Protein AF-0000000077677814 (afdb_homodimer)

Foldseek 3Di:
DPPVVLVVLLVLLVCLVPDPDPVSVLVSLQVLLVLLQDPVCLVSCVVSVVLVVLLVQLPDPDVSSNLSSLSSLLNNCLDPVSLVVCVVVVSLVSLLLQCQDLDVSSNLSSLSSLVSSDDPVCLCVSLPLLNLLSLVVQLVDPPVSSNVSSVCCCVPRNDPVSNVVSVVVVVPDPDHRHHNDD/DPPVVLVVLLVLLVCLVPPPDPVSVLVSLQVLLVLLQDPVCLVSCVVSVVLVVLLVQLPDPDVSSNLSSLSSLLNNCLDPVSLVVCVVVVSLVSLLLQCAPLDVSSNLSSLSSLVSSDDPVCLCVSLPLLNLLSLVVQLVDPPVSSNVSSVCCCVPRNDPVSNVVSVVVVVPDPDHRHHNDD

Solvent-accessible surface area (backbone atoms only — not comparable to full-atom values): 19222 Å² total; per-residue (Å²): 132,60,66,66,55,48,52,51,53,50,50,45,55,49,46,49,72,67,53,87,47,67,67,57,36,41,53,40,40,43,50,52,24,56,47,33,61,43,68,88,38,48,65,53,38,55,76,67,43,42,64,59,50,30,59,58,32,51,73,49,84,51,63,68,41,26,36,29,18,42,45,20,49,40,45,37,31,52,35,64,71,46,29,52,49,41,58,72,66,58,42,58,59,60,42,57,58,35,53,41,39,67,47,62,70,36,25,46,32,29,53,52,32,52,61,60,58,47,38,90,84,43,34,63,69,66,53,26,64,53,47,46,38,37,32,56,54,36,44,68,41,88,52,52,70,51,11,25,52,23,45,49,46,51,69,66,71,38,54,70,66,59,51,52,52,32,56,60,44,57,76,73,44,98,80,53,57,54,66,44,72,133,131,61,66,66,54,49,53,50,53,50,50,44,54,50,46,49,71,68,53,86,47,68,67,56,37,40,53,42,42,44,50,52,24,58,46,33,62,42,66,90,38,49,66,53,39,54,76,68,44,42,63,57,50,30,60,58,31,50,74,49,86,52,64,68,43,26,38,28,18,41,44,20,47,40,46,37,32,52,35,64,70,48,30,53,49,40,59,72,66,59,43,58,58,60,42,56,57,35,53,39,40,66,48,60,68,36,27,48,33,27,54,53,31,52,60,60,57,48,39,89,84,41,34,63,70,67,53,27,64,52,47,46,38,37,31,56,54,35,43,69,41,88,52,53,70,50,12,25,52,23,46,49,46,53,68,68,69,38,53,70,68,59,53,52,51,34,56,60,44,56,77,72,43,97,82,54,57,54,65,42,74,133

Structure (mmCIF, N/CA/C/O backbone):
data_AF-0000000077677814-model_v1
#
loop_
_entity.id
_entity.type
_entity.pdbx_description
1 polymer 'Armadillo repeat containing 7'
#
loop_
_atom_site.group_PDB
_atom_site.id
_atom_site.type_symbol
_atom_site.label_atom_id
_atom_site.label_alt_id
_atom_site.label_comp_id
_atom_site.label_asym_id
_atom_site.label_entity_id
_atom_site.label_seq_id
_atom_site.pdbx_PDB_ins_code
_atom_site.Cartn_x
_atom_site.Cartn_y
_atom_site.Cartn_z
_atom_site.occupancy
_atom_site.B_iso_or_equiv
_atom_site.auth_seq_id
_atom_site.auth_comp_id
_atom_site.auth_asym_id
_atom_site.auth_atom_id
_atom_site.pdbx_PDB_model_num
ATOM 1 N N . MET A 1 1 ? 17.969 21.969 -2.697 1 51.03 1 MET A N 1
ATOM 2 C CA . MET A 1 1 ? 16.656 22.609 -2.664 1 51.03 1 MET A CA 1
ATOM 3 C C . MET A 1 1 ? 16.453 23.5 -3.889 1 51.03 1 MET A C 1
ATOM 5 O O . MET A 1 1 ? 17.297 24.328 -4.199 1 51.03 1 MET A O 1
ATOM 9 N N . ASP A 1 2 ? 15.703 22.984 -4.832 1 69.38 2 ASP A N 1
ATOM 10 C CA . ASP A 1 2 ? 15.469 23.781 -6.031 1 69.38 2 ASP A CA 1
ATOM 11 C C . ASP A 1 2 ? 14.547 24.953 -5.73 1 69.38 2 ASP A C 1
ATOM 13 O O . ASP A 1 2 ? 13.383 24.766 -5.375 1 69.38 2 ASP A O 1
ATOM 17 N N . LEU A 1 3 ? 15.141 26.156 -5.559 1 70.88 3 LEU A N 1
ATOM 18 C CA . LEU A 1 3 ? 14.461 27.406 -5.211 1 70.88 3 LEU A CA 1
ATOM 19 C C . LEU A 1 3 ? 13.195 27.578 -6.039 1 70.88 3 LEU A C 1
ATOM 21 O O . LEU A 1 3 ? 12.164 28.016 -5.52 1 70.88 3 LEU A O 1
ATOM 25 N N . GLY A 1 4 ? 13.203 27.062 -7.156 1 89.75 4 GLY A N 1
ATOM 26 C CA . GLY A 1 4 ? 12.055 27.172 -8.031 1 89.75 4 GLY A CA 1
ATOM 27 C C . GLY A 1 4 ? 10.891 26.297 -7.609 1 89.75 4 GLY A C 1
ATOM 28 O O . GLY A 1 4 ? 9.734 26.734 -7.621 1 89.75 4 GLY A O 1
ATOM 29 N N . ARG A 1 5 ? 11.312 25.234 -7.082 1 91.25 5 ARG A N 1
ATOM 30 C CA . ARG A 1 5 ? 10.266 24.312 -6.664 1 91.25 5 ARG A CA 1
ATOM 31 C C . ARG A 1 5 ? 9.57 24.797 -5.398 1 91.25 5 ARG A C 1
ATOM 33 O O . ARG A 1 5 ? 8.344 24.797 -5.316 1 91.25 5 ARG A O 1
ATOM 40 N N . LEU A 1 6 ? 10.328 25.281 -4.379 1 94.25 6 LEU A N 1
ATOM 41 C CA . LEU A 1 6 ? 9.773 25.797 -3.133 1 94.25 6 LEU A CA 1
ATOM 42 C C . LEU A 1 6 ? 8.867 27 -3.395 1 94.25 6 LEU A C 1
ATOM 44 O O . LEU A 1 6 ? 7.781 27.094 -2.822 1 94.25 6 LEU A O 1
ATOM 48 N N . GLU A 1 7 ? 9.383 27.828 -4.254 1 95.12 7 GLU A N 1
ATOM 49 C CA . GLU A 1 7 ? 8.602 29.016 -4.57 1 95.12 7 GLU A CA 1
ATOM 50 C C . GLU A 1 7 ? 7.273 28.656 -5.223 1 95.12 7 GLU A C 1
ATOM 52 O O . GLU A 1 7 ? 6.242 29.25 -4.918 1 95.12 7 GLU A O 1
ATOM 57 N N . TYR A 1 8 ? 7.355 27.75 -6.109 1 96.25 8 TYR A N 1
ATOM 58 C CA . TYR A 1 8 ? 6.145 27.312 -6.789 1 96.25 8 TYR A CA 1
ATOM 59 C C . TYR A 1 8 ? 5.148 26.719 -5.797 1 96.25 8 TYR A C 1
ATOM 61 O O . TYR A 1 8 ? 3.965 27.062 -5.816 1 96.25 8 TYR A O 1
ATOM 69 N N . LEU A 1 9 ? 5.543 25.797 -4.902 1 97.31 9 LEU A N 1
ATOM 70 C CA . LEU A 1 9 ? 4.688 25.156 -3.906 1 97.31 9 LEU A CA 1
ATOM 71 C C . LEU A 1 9 ? 4.125 26.188 -2.936 1 97.31 9 LEU A C 1
ATOM 73 O O . LEU A 1 9 ? 2.961 26.109 -2.539 1 97.31 9 LEU A O 1
ATOM 77 N N . GLN A 1 10 ? 4.977 27.141 -2.602 1 97.38 10 GLN A N 1
ATOM 78 C CA . GLN A 1 10 ? 4.512 28.234 -1.744 1 97.38 10 GLN A CA 1
ATOM 79 C C . GLN A 1 10 ? 3.363 28.984 -2.396 1 97.38 10 GLN A C 1
ATOM 81 O O . GLN A 1 10 ? 2.412 29.391 -1.721 1 97.38 10 GLN A O 1
ATOM 86 N N . ALA A 1 11 ? 3.545 29.203 -3.691 1 96.88 11 ALA A N 1
ATOM 87 C CA . ALA A 1 11 ? 2.488 29.891 -4.426 1 96.88 11 ALA A CA 1
ATOM 88 C C . ALA A 1 11 ? 1.185 29.094 -4.383 1 96.88 11 ALA A C 1
ATOM 90 O O . ALA A 1 11 ? 0.104 29.672 -4.242 1 96.88 11 ALA A O 1
ATOM 91 N N . LEU A 1 12 ? 1.211 27.781 -4.523 1 97.31 12 LEU A N 1
ATOM 92 C CA . LEU A 1 12 ? 0.032 26.938 -4.441 1 97.31 12 LEU A CA 1
ATOM 93 C C . LEU A 1 12 ? -0.617 27.031 -3.064 1 97.31 12 LEU A C 1
ATOM 95 O O . LEU A 1 12 ? -1.832 27.219 -2.959 1 97.31 12 LEU A O 1
ATOM 99 N N . VAL A 1 13 ? 0.195 26.984 -1.994 1 98.06 13 VAL A N 1
ATOM 100 C CA . VAL A 1 13 ? -0.319 27.047 -0.63 1 98.06 13 VAL A CA 1
ATOM 101 C C . VAL A 1 13 ? -0.992 28.406 -0.392 1 98.06 13 VAL A C 1
ATOM 103 O O . VAL A 1 13 ? -2.078 28.469 0.189 1 98.06 13 VAL A O 1
ATOM 106 N N . THR A 1 14 ? -0.35 29.422 -0.869 1 97.69 14 THR A N 1
ATOM 107 C CA . THR A 1 14 ? -0.91 30.766 -0.737 1 97.69 14 THR A CA 1
ATOM 108 C C . THR A 1 14 ? -2.25 30.859 -1.458 1 97.69 14 THR A C 1
ATOM 110 O O . THR A 1 14 ? -3.217 31.406 -0.914 1 97.69 14 THR A O 1
ATOM 113 N N . GLU A 1 15 ? -2.303 30.344 -2.67 1 97.19 15 GLU A N 1
ATOM 114 C CA . GLU A 1 15 ? -3.551 30.359 -3.426 1 97.19 15 GLU A CA 1
ATOM 115 C C . GLU A 1 15 ? -4.66 29.625 -2.672 1 97.19 15 GLU A C 1
ATOM 117 O O . GLU A 1 15 ? -5.801 30.094 -2.635 1 97.19 15 GLU A O 1
ATOM 122 N N . PHE A 1 16 ? -4.402 28.547 -2.086 1 97.62 16 PHE A N 1
ATOM 123 C CA . PHE A 1 16 ? -5.391 27.781 -1.334 1 97.62 16 PHE A CA 1
ATOM 124 C C . PHE A 1 16 ? -5.957 28.609 -0.188 1 97.62 16 PHE A C 1
ATOM 126 O O . PHE A 1 16 ? -7.156 28.547 0.097 1 97.62 16 PHE A O 1
ATOM 133 N N . GLN A 1 17 ? -5.055 29.359 0.413 1 95.31 17 GLN A N 1
ATOM 134 C CA . GLN A 1 17 ? -5.422 30.109 1.616 1 95.31 17 GLN A CA 1
ATOM 135 C C . GLN A 1 17 ? -6.234 31.344 1.27 1 95.31 17 GLN A C 1
ATOM 137 O O . GLN A 1 17 ? -7.117 31.75 2.031 1 95.31 17 GLN A O 1
ATOM 142 N N . VAL A 1 18 ? -6.008 31.844 0.119 1 96.06 18 VAL A N 1
ATOM 143 C CA . VAL A 1 18 ? -6.582 33.156 -0.135 1 96.06 18 VAL A CA 1
ATOM 144 C C . VAL A 1 18 ? -7.781 33.031 -1.071 1 96.06 18 VAL A C 1
ATOM 146 O O . VAL A 1 18 ? -8.664 33.906 -1.077 1 96.06 18 VAL A O 1
ATOM 149 N N . THR A 1 19 ? -7.836 31.969 -1.916 1 96.38 19 THR A N 1
ATOM 150 C CA . THR A 1 19 ? -8.891 31.875 -2.916 1 96.38 19 THR A CA 1
ATOM 151 C C . THR A 1 19 ? -10.242 31.641 -2.252 1 96.38 19 THR A C 1
ATOM 153 O O . THR A 1 19 ? -10.336 30.953 -1.229 1 96.38 19 THR A O 1
ATOM 156 N N . GLU A 1 20 ? -11.305 32.188 -2.824 1 93.5 20 GLU A N 1
ATOM 157 C CA . GLU A 1 20 ? -12.68 31.953 -2.385 1 93.5 20 GLU A CA 1
ATOM 158 C C . GLU A 1 20 ? -13.391 30.953 -3.287 1 93.5 20 GLU A C 1
ATOM 160 O O . GLU A 1 20 ? -14.523 30.547 -3.008 1 93.5 20 GLU A O 1
ATOM 165 N N . SER A 1 21 ? -12.742 30.547 -4.281 1 94.62 21 SER A N 1
ATOM 166 C CA . SER A 1 21 ? -13.289 29.594 -5.234 1 94.62 21 SER A CA 1
ATOM 167 C C . SER A 1 21 ? -13.07 28.156 -4.766 1 94.62 21 SER A C 1
ATOM 169 O O . SER A 1 21 ? -11.93 27.719 -4.574 1 94.62 21 SER A O 1
ATOM 171 N N . SER A 1 22 ? -14.195 27.406 -4.641 1 93.5 22 SER A N 1
ATOM 172 C CA . SER A 1 22 ? -14.109 26 -4.242 1 93.5 22 SER A CA 1
ATOM 173 C C . SER A 1 22 ? -13.375 25.172 -5.289 1 93.5 22 SER A C 1
ATOM 175 O O . SER A 1 22 ? -12.602 24.281 -4.949 1 93.5 22 SER A O 1
ATOM 177 N N . GLU A 1 23 ? -13.656 25.469 -6.461 1 94.75 23 GLU A N 1
ATOM 178 C CA . GLU A 1 23 ? -13 24.75 -7.559 1 94.75 23 GLU A CA 1
ATOM 179 C C . GLU A 1 23 ? -11.492 24.984 -7.539 1 94.75 23 GLU A C 1
ATOM 181 O O . GLU A 1 23 ? -10.719 24.047 -7.785 1 94.75 23 GLU A O 1
ATOM 186 N N . ALA A 1 24 ? -11.133 26.234 -7.293 1 95.81 24 ALA A N 1
ATOM 187 C CA . ALA A 1 24 ? -9.703 26.547 -7.207 1 95.81 24 ALA A CA 1
ATOM 188 C C . ALA A 1 24 ? -9.055 25.797 -6.047 1 95.81 24 ALA A C 1
ATOM 190 O O . ALA A 1 24 ? -7.953 25.266 -6.188 1 95.81 24 ALA A O 1
ATOM 191 N N . LYS A 1 25 ? -9.688 25.75 -4.941 1 96.94 25 LYS A N 1
ATOM 192 C CA . LYS A 1 25 ? -9.172 25.031 -3.785 1 96.94 25 LYS A CA 1
ATOM 193 C C . LYS A 1 25 ? -8.969 23.547 -4.113 1 96.94 25 LYS A C 1
ATOM 195 O O . LYS A 1 25 ? -7.949 22.953 -3.752 1 96.94 25 LYS A O 1
ATOM 200 N N . GLU A 1 26 ? -9.93 22.984 -4.844 1 97.56 26 GLU A N 1
ATOM 201 C CA . GLU A 1 26 ? -9.852 21.562 -5.219 1 97.56 26 GLU A CA 1
ATOM 202 C C . GLU A 1 26 ? -8.648 21.312 -6.121 1 97.56 26 GLU A C 1
ATOM 204 O O . GLU A 1 26 ? -7.926 20.328 -5.934 1 97.56 26 GLU A O 1
ATOM 209 N N . GLN A 1 27 ? -8.484 22.188 -7.051 1 96.62 27 GLN A N 1
ATOM 210 C CA . GLN A 1 27 ? -7.379 22.031 -7.992 1 96.62 27 GLN A CA 1
ATOM 211 C C . GLN A 1 27 ? -6.035 22.125 -7.277 1 96.62 27 GLN A C 1
ATOM 213 O O . GLN A 1 27 ? -5.117 21.359 -7.566 1 96.62 27 GLN A O 1
ATOM 218 N N . VAL A 1 28 ? -5.91 23.125 -6.426 1 97.69 28 VAL A N 1
ATOM 219 C CA . VAL A 1 28 ? -4.664 23.297 -5.691 1 97.69 28 VAL A CA 1
ATOM 220 C C . VAL A 1 28 ? -4.391 22.078 -4.82 1 97.69 28 VAL A C 1
ATOM 222 O O . VAL A 1 28 ? -3.275 21.547 -4.809 1 97.69 28 VAL A O 1
ATOM 225 N N . LEU A 1 29 ? -5.422 21.609 -4.121 1 98.19 29 LEU A N 1
ATOM 226 C CA . LEU A 1 29 ? -5.246 20.453 -3.229 1 98.19 29 LEU A CA 1
ATOM 227 C C . LEU A 1 29 ? -4.906 19.203 -4.02 1 98.19 29 LEU A C 1
ATOM 229 O O . LEU A 1 29 ? -4.086 18.391 -3.584 1 98.19 29 LEU A O 1
ATOM 233 N N . ALA A 1 30 ? -5.547 19.047 -5.184 1 97.56 30 ALA A N 1
ATOM 234 C CA . ALA A 1 30 ? -5.219 17.938 -6.062 1 97.56 30 ALA A CA 1
ATOM 235 C C . ALA A 1 30 ? -3.748 17.969 -6.469 1 97.56 30 ALA A C 1
ATOM 237 O O . ALA A 1 30 ? -3.072 16.938 -6.469 1 97.56 30 ALA A O 1
ATOM 238 N N . ASN A 1 31 ? -3.277 19.125 -6.797 1 96.88 31 ASN A N 1
ATOM 239 C CA . ASN A 1 31 ? -1.882 19.281 -7.188 1 96.88 31 ASN A CA 1
ATOM 240 C C . ASN A 1 31 ? -0.936 18.953 -6.035 1 96.88 31 ASN A C 1
ATOM 242 O O . ASN A 1 31 ? 0.05 18.25 -6.215 1 96.88 31 ASN A O 1
ATOM 246 N N . LEU A 1 32 ? -1.284 19.484 -4.867 1 98.12 32 LEU A N 1
ATOM 247 C CA . LEU A 1 32 ? -0.441 19.234 -3.701 1 98.12 32 LEU A CA 1
ATOM 248 C C . LEU A 1 32 ? -0.407 17.75 -3.357 1 98.12 32 LEU A C 1
ATOM 250 O O . LEU A 1 32 ? 0.646 17.219 -3.004 1 98.12 32 LEU A O 1
ATOM 254 N N . ALA A 1 33 ? -1.531 17.062 -3.514 1 97.94 33 ALA A N 1
ATOM 255 C CA . ALA A 1 33 ? -1.575 15.625 -3.27 1 97.94 33 ALA A CA 1
ATOM 256 C C . ALA A 1 33 ? -0.682 14.875 -4.254 1 97.94 33 ALA A C 1
ATOM 258 O O . ALA A 1 33 ? -0.016 13.906 -3.881 1 97.94 33 ALA A O 1
ATOM 259 N N . ASN A 1 34 ? -0.708 15.344 -5.473 1 94.25 34 ASN A N 1
ATOM 260 C CA . ASN A 1 34 ? 0.143 14.734 -6.492 1 94.25 34 ASN A CA 1
ATOM 261 C C . ASN A 1 34 ? 1.622 14.945 -6.184 1 94.25 34 ASN A C 1
ATOM 263 O O . ASN A 1 34 ? 2.436 14.039 -6.367 1 94.25 34 ASN A O 1
ATOM 267 N N . PHE A 1 35 ? 1.99 16.141 -5.688 1 95.62 35 PHE A N 1
ATOM 268 C CA . PHE A 1 35 ? 3.373 16.438 -5.34 1 95.62 35 PHE A CA 1
ATOM 269 C C . PHE A 1 35 ? 3.811 15.625 -4.121 1 95.62 35 PHE A C 1
ATOM 271 O O . PHE A 1 35 ? 4.988 15.297 -3.979 1 95.62 35 PHE A O 1
ATOM 278 N N . ALA A 1 36 ? 2.848 15.297 -3.373 1 97.12 36 ALA A N 1
ATOM 279 C CA . ALA A 1 36 ? 3.127 14.555 -2.148 1 97.12 36 ALA A CA 1
ATOM 280 C C . ALA A 1 36 ? 3.572 13.125 -2.461 1 97.12 36 ALA A C 1
ATOM 282 O O . ALA A 1 36 ? 4.125 12.438 -1.599 1 97.12 36 ALA A O 1
ATOM 283 N N . TYR A 1 37 ? 3.373 12.75 -3.691 1 91 37 TYR A N 1
ATOM 284 C CA . TYR A 1 37 ? 3.756 11.398 -4.086 1 91 37 TYR A CA 1
ATOM 285 C C . TYR A 1 37 ? 5.27 11.273 -4.211 1 91 37 TYR A C 1
ATOM 287 O O . TYR A 1 37 ? 5.836 10.211 -3.961 1 91 37 TYR A O 1
ATOM 295 N N . ASP A 1 38 ? 5.859 12.32 -4.613 1 92.25 38 ASP A N 1
ATOM 296 C CA . ASP A 1 38 ? 7.293 12.305 -4.898 1 92.25 38 ASP A CA 1
ATOM 297 C C . ASP A 1 38 ? 8.102 12.742 -3.682 1 92.25 38 ASP A C 1
ATOM 299 O O . ASP A 1 38 ? 8.008 13.891 -3.248 1 92.25 38 ASP A O 1
ATOM 303 N N . PRO A 1 39 ? 9.078 11.914 -3.205 1 92.62 39 PRO A N 1
ATOM 304 C CA . PRO A 1 39 ? 9.844 12.219 -1.996 1 92.62 39 PRO A CA 1
ATOM 305 C C . PRO A 1 39 ? 10.711 13.469 -2.148 1 92.62 39 PRO A C 1
ATOM 307 O O . PRO A 1 39 ? 11.086 14.086 -1.149 1 92.62 39 PRO A O 1
ATOM 310 N N . LYS A 1 40 ? 11.008 13.828 -3.309 1 92.62 40 LYS A N 1
ATOM 311 C CA . LYS A 1 40 ? 11.789 15.039 -3.531 1 92.62 40 LYS A CA 1
ATOM 312 C C . LYS A 1 40 ? 11.07 16.266 -2.998 1 92.62 40 LYS A C 1
ATOM 314 O O . LYS A 1 40 ? 11.695 17.297 -2.721 1 92.62 40 LYS A O 1
ATOM 319 N N . ASN A 1 41 ? 9.805 16.172 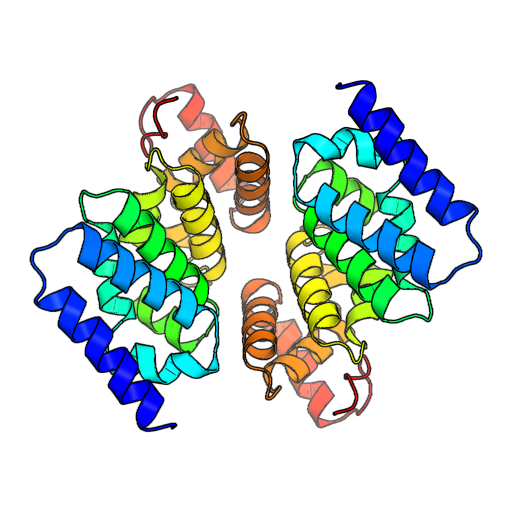-2.762 1 95.69 41 ASN A N 1
ATOM 320 C CA . ASN A 1 41 ? 9.008 17.312 -2.348 1 95.69 41 ASN A CA 1
ATOM 321 C C . ASN A 1 41 ? 8.75 17.312 -0.842 1 95.69 41 ASN A C 1
ATOM 323 O O . ASN A 1 41 ? 8.211 18.266 -0.294 1 95.69 41 ASN A O 1
ATOM 327 N N . TYR A 1 42 ? 9.141 16.297 -0.117 1 96.5 42 TYR A N 1
ATOM 328 C CA . TYR A 1 42 ? 8.734 16.109 1.271 1 96.5 42 TYR A CA 1
ATOM 329 C C . TYR A 1 42 ? 9.195 17.266 2.141 1 96.5 42 TYR A C 1
ATOM 331 O O . TYR A 1 42 ? 8.406 17.828 2.906 1 96.5 42 TYR A O 1
ATOM 339 N N . GLU A 1 43 ? 10.414 17.594 1.981 1 95.44 43 GLU A N 1
ATOM 340 C CA . GLU A 1 43 ? 10.969 18.656 2.811 1 95.44 43 GLU A CA 1
ATOM 341 C C . GLU A 1 43 ? 10.258 19.984 2.557 1 95.44 43 GLU A C 1
ATOM 343 O O . GLU A 1 43 ? 9.945 20.719 3.498 1 95.44 43 GLU A O 1
ATOM 348 N N . TYR A 1 44 ? 10.023 20.281 1.262 1 97.19 44 TYR A N 1
ATOM 349 C CA . TYR A 1 44 ? 9.328 21.5 0.908 1 97.19 44 TYR A CA 1
ATOM 350 C C . TYR A 1 44 ? 7.91 21.516 1.477 1 97.19 44 TYR A C 1
ATOM 352 O O . TYR A 1 44 ? 7.461 22.531 2.027 1 97.19 44 TYR A O 1
ATOM 360 N N . LEU A 1 45 ? 7.234 20.422 1.383 1 98.19 45 LEU A N 1
ATOM 361 C CA . LEU A 1 45 ? 5.855 20.312 1.851 1 98.19 45 LEU A CA 1
ATOM 362 C C . LEU A 1 45 ? 5.785 20.484 3.365 1 98.19 45 LEU A C 1
ATOM 364 O O . LEU A 1 45 ? 4.867 21.125 3.883 1 98.19 45 LEU A O 1
ATOM 368 N N . ARG A 1 46 ? 6.785 19.938 4.09 1 97.69 46 ARG A N 1
ATOM 369 C CA . ARG A 1 46 ? 6.852 20.125 5.535 1 97.69 46 ARG A CA 1
ATOM 370 C C . ARG A 1 46 ? 7.086 21.594 5.891 1 97.69 46 ARG A C 1
ATOM 372 O O . ARG A 1 46 ? 6.41 22.141 6.766 1 97.69 46 ARG A O 1
ATOM 379 N N . GLN A 1 47 ? 8.055 22.141 5.203 1 97.31 47 GLN A N 1
ATOM 380 C CA . GLN A 1 47 ? 8.391 23.531 5.453 1 97.31 47 GLN A CA 1
ATOM 381 C C . GLN A 1 47 ? 7.18 24.438 5.254 1 97.31 47 GLN A C 1
ATOM 383 O O . GLN A 1 47 ? 7.004 25.422 5.984 1 97.31 47 GLN A O 1
ATOM 388 N N . LEU A 1 48 ? 6.348 24.109 4.32 1 98.12 48 LEU A N 1
ATOM 389 C CA . LEU A 1 48 ? 5.195 24.922 3.969 1 98.12 48 LEU A CA 1
ATOM 390 C C . LEU A 1 48 ? 3.961 24.5 4.758 1 98.12 48 LEU A C 1
ATOM 392 O O . LEU A 1 48 ? 2.857 24.984 4.5 1 98.12 48 LEU A O 1
ATOM 396 N N . GLN A 1 49 ? 4.051 23.547 5.695 1 98.12 49 GLN A N 1
ATOM 397 C CA . GLN A 1 49 ? 3.006 23.062 6.594 1 98.12 49 GLN A CA 1
ATOM 398 C C . GLN A 1 49 ? 1.829 22.484 5.812 1 98.12 49 GLN A C 1
ATOM 400 O O . GLN A 1 49 ? 0.671 22.719 6.164 1 98.12 49 GLN A O 1
ATOM 405 N N . VAL A 1 50 ? 2.207 21.797 4.766 1 98.56 50 VAL A N 1
ATOM 406 C CA . VAL A 1 50 ? 1.174 21.219 3.922 1 98.56 50 VAL A CA 1
ATOM 407 C C . VAL A 1 50 ? 0.511 20.047 4.652 1 98.56 50 VAL A C 1
ATOM 409 O O . VAL A 1 50 ? -0.672 19.766 4.441 1 98.56 50 VAL A O 1
ATOM 412 N N . LEU A 1 51 ? 1.208 19.359 5.543 1 98.69 51 LEU A N 1
ATOM 413 C CA . LEU A 1 51 ? 0.583 18.312 6.352 1 98.69 51 LEU A CA 1
ATOM 414 C C . LEU A 1 51 ? -0.584 18.875 7.152 1 98.69 51 LEU A C 1
ATOM 416 O O . LEU A 1 51 ? -1.66 18.281 7.199 1 98.69 51 LEU A O 1
ATOM 420 N N . ASP A 1 52 ? -0.338 20.062 7.758 1 98.44 52 ASP A N 1
ATOM 421 C CA . ASP A 1 52 ? -1.412 20.719 8.5 1 98.44 52 ASP A CA 1
ATOM 422 C C . ASP A 1 52 ? -2.576 21.078 7.582 1 98.44 52 ASP A C 1
ATOM 424 O O . ASP A 1 52 ? -3.74 20.938 7.965 1 98.44 52 ASP A O 1
ATOM 428 N N . LEU A 1 53 ? -2.188 21.531 6.43 1 98.38 53 LEU A N 1
ATOM 429 C CA . LEU A 1 53 ? -3.205 21.906 5.453 1 98.38 53 LEU A CA 1
ATOM 430 C C . LEU A 1 53 ? -4.086 20.719 5.102 1 98.38 53 LEU A C 1
ATOM 432 O O . LEU A 1 53 ? -5.316 20.844 5.07 1 98.38 53 LEU A O 1
ATOM 436 N N . PHE A 1 54 ? -3.518 19.562 4.781 1 98.75 54 PHE A N 1
ATOM 437 C CA . PHE A 1 54 ? -4.27 18.359 4.477 1 98.75 54 PHE A CA 1
ATOM 438 C C . PHE A 1 54 ? -5.129 17.938 5.668 1 98.75 54 PHE A C 1
ATOM 440 O O . PHE A 1 54 ? -6.301 17.594 5.504 1 98.75 54 PHE A O 1
ATOM 447 N N . LEU A 1 55 ? -4.57 17.953 6.902 1 98.69 55 LEU A N 1
ATOM 448 C CA . LEU A 1 55 ? -5.312 17.547 8.094 1 98.69 55 LEU A CA 1
ATOM 449 C C . LEU A 1 55 ? -6.531 18.438 8.297 1 98.69 55 LEU A C 1
ATOM 451 O O . LEU A 1 55 ? -7.625 17.953 8.586 1 98.69 55 LEU A O 1
ATOM 455 N N . ASP A 1 56 ? -6.355 19.703 8.086 1 97.75 56 ASP A N 1
ATOM 456 C CA . ASP A 1 56 ? -7.465 20.641 8.227 1 97.75 56 ASP A CA 1
ATOM 457 C C . ASP A 1 56 ? -8.539 20.391 7.172 1 97.75 56 ASP A C 1
ATOM 459 O O . ASP A 1 56 ? -9.734 20.516 7.453 1 97.75 56 ASP A O 1
ATOM 463 N N . ALA A 1 57 ? -8.117 20.047 5.984 1 97.94 57 ALA A N 1
ATOM 464 C CA . ALA A 1 57 ? -9.039 19.844 4.871 1 97.94 57 ALA A CA 1
ATOM 465 C C . ALA A 1 57 ? -9.898 18.609 5.086 1 97.94 57 ALA A C 1
ATOM 467 O O . 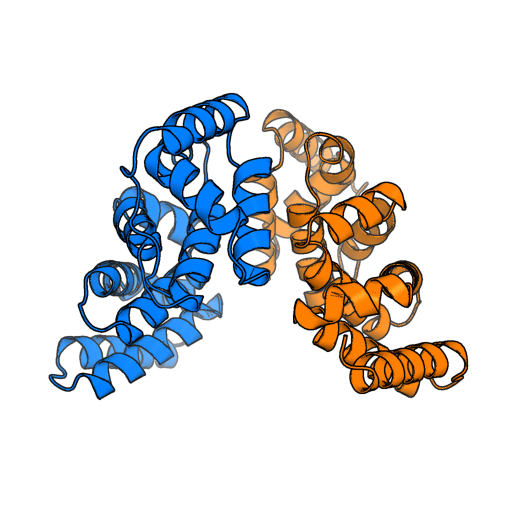ALA A 1 57 ? -10.938 18.438 4.438 1 97.94 57 ALA A O 1
ATOM 468 N N . LEU A 1 58 ? -9.547 17.688 6.012 1 98.38 58 LEU A N 1
ATOM 469 C CA . LEU A 1 58 ? -10.336 16.484 6.285 1 98.38 58 LEU A CA 1
ATOM 470 C C . LEU A 1 58 ? -11.656 16.844 6.957 1 98.38 58 LEU A C 1
ATOM 472 O O . LEU A 1 58 ? -12.578 16.031 6.996 1 98.38 58 LEU A O 1
ATOM 476 N N . THR A 1 59 ? -11.758 18.031 7.496 1 95.88 59 THR A N 1
ATOM 477 C CA . THR A 1 59 ? -12.969 18.438 8.203 1 95.88 59 THR A CA 1
ATOM 478 C C . THR A 1 59 ? -13.844 19.312 7.309 1 95.88 59 THR A C 1
ATOM 480 O O . THR A 1 59 ? -14.867 19.844 7.754 1 95.88 59 THR A O 1
ATOM 483 N N . GLU A 1 60 ? -13.43 19.516 6.109 1 94.19 60 GLU A N 1
ATOM 484 C CA . GLU A 1 60 ? -14.219 20.297 5.172 1 94.19 60 GLU A CA 1
ATOM 485 C C . GLU A 1 60 ? -15.492 19.562 4.77 1 94.19 60 GLU A C 1
ATOM 487 O O . GLU A 1 60 ? -15.57 18.328 4.895 1 94.19 60 GLU A O 1
ATOM 492 N N . ASP A 1 61 ? -16.422 20.281 4.242 1 93.56 61 ASP A N 1
ATOM 493 C CA . ASP A 1 61 ? -17.688 19.703 3.826 1 93.56 61 ASP A CA 1
ATOM 494 C C . ASP A 1 61 ? -17.594 19.125 2.418 1 93.56 61 ASP A C 1
ATOM 496 O O . ASP A 1 61 ? -18.328 18.188 2.076 1 93.56 61 ASP A O 1
ATOM 500 N N . LYS A 1 62 ? -16.781 19.734 1.654 1 95.25 62 LYS A N 1
ATOM 501 C CA . LYS A 1 62 ? -16.656 19.297 0.266 1 95.25 62 LYS A CA 1
ATOM 502 C C . LYS A 1 62 ? -15.906 17.969 0.168 1 95.25 62 LYS A C 1
ATOM 504 O O . LYS A 1 62 ? -14.719 17.906 0.476 1 95.25 62 LYS A O 1
ATOM 509 N N . GLU A 1 63 ? -16.562 16.922 -0.443 1 96.12 63 GLU A N 1
ATOM 510 C CA . GLU A 1 63 ? -16.031 15.562 -0.487 1 96.12 63 GLU A CA 1
ATOM 511 C C . GLU A 1 63 ? -14.742 15.5 -1.302 1 96.12 63 GLU A C 1
ATOM 513 O O . GLU A 1 63 ? -13.828 14.742 -0.969 1 96.12 63 GLU A O 1
ATOM 518 N N . THR A 1 64 ? -14.75 16.281 -2.322 1 96.94 64 THR A N 1
ATOM 519 C CA . THR A 1 64 ? -13.578 16.25 -3.193 1 96.94 64 THR A CA 1
ATOM 520 C C . THR A 1 64 ? -12.344 16.766 -2.455 1 96.94 64 THR A C 1
ATOM 522 O O . THR A 1 64 ? -11.234 16.266 -2.656 1 96.94 64 THR A O 1
ATOM 525 N N . LEU A 1 65 ? -12.492 17.781 -1.602 1 97.81 65 LEU A N 1
ATOM 526 C CA . LEU A 1 65 ? -11.383 18.281 -0.806 1 97.81 65 LEU A CA 1
ATOM 527 C C . LEU A 1 65 ? -10.875 17.234 0.169 1 97.81 65 LEU A C 1
ATOM 529 O O . LEU A 1 65 ? -9.664 17.031 0.31 1 97.81 65 LEU A O 1
ATOM 533 N N . VAL A 1 66 ? -11.805 16.516 0.722 1 98.5 66 VAL A N 1
ATOM 534 C CA . VAL A 1 66 ? -11.461 15.469 1.676 1 98.5 66 VAL A CA 1
ATOM 535 C C . VAL A 1 66 ? -10.711 14.344 0.963 1 98.5 66 VAL A C 1
ATOM 537 O O . VAL A 1 66 ? -9.695 13.859 1.461 1 98.5 66 VAL A O 1
ATOM 540 N N . GLU A 1 67 ? -11.195 14.016 -0.204 1 98.44 67 GLU A N 1
ATOM 541 C CA . GLU A 1 67 ? -10.57 12.953 -0.979 1 98.44 67 GLU A CA 1
ATOM 542 C C . GLU A 1 67 ? -9.117 13.281 -1.299 1 98.44 67 GLU A C 1
ATOM 544 O O . GLU A 1 67 ? -8.234 12.445 -1.109 1 98.44 67 GLU A O 1
ATOM 549 N N . PHE A 1 68 ? -8.812 14.484 -1.725 1 98.38 68 PHE A N 1
ATOM 550 C CA . PHE A 1 68 ? -7.457 14.875 -2.084 1 98.38 68 PHE A CA 1
ATOM 551 C C . PHE A 1 68 ? -6.582 15 -0.841 1 98.38 68 PHE A C 1
ATOM 553 O O . PHE A 1 68 ? -5.406 14.625 -0.865 1 98.38 68 PHE A O 1
ATOM 560 N N . ALA A 1 69 ? -7.172 15.484 0.199 1 98.75 69 ALA A N 1
ATOM 561 C CA . ALA A 1 69 ? -6.41 15.664 1.431 1 98.75 69 ALA A CA 1
ATOM 562 C C . ALA A 1 69 ? -5.953 14.328 1.996 1 98.75 69 ALA A C 1
ATOM 564 O O . ALA A 1 69 ? -4.777 14.148 2.326 1 98.75 69 ALA A O 1
ATOM 565 N N . ILE A 1 70 ? -6.863 13.344 2.062 1 98.88 70 ILE A N 1
ATOM 566 C CA . ILE A 1 70 ? -6.512 12.039 2.613 1 98.88 70 ILE A CA 1
ATOM 567 C C . ILE A 1 70 ? -5.531 11.336 1.682 1 98.88 70 ILE A C 1
ATOM 569 O O . ILE A 1 70 ? -4.625 10.641 2.141 1 98.88 70 ILE A O 1
ATOM 573 N N . GLY A 1 71 ? -5.758 11.523 0.4 1 98.31 71 GLY A N 1
ATOM 574 C CA . GLY A 1 71 ? -4.777 11.008 -0.542 1 98.31 71 GLY A CA 1
ATOM 575 C C . GLY A 1 71 ? -3.389 11.578 -0.333 1 98.31 71 GLY A C 1
ATOM 576 O O . GLY A 1 71 ? -2.398 10.844 -0.377 1 98.31 71 GLY A O 1
ATOM 577 N N . GLY A 1 72 ? -3.289 12.883 -0.119 1 98.44 72 GLY A N 1
ATOM 578 C CA . GLY A 1 72 ? -2.018 13.523 0.183 1 98.44 72 GLY A CA 1
ATOM 579 C C . GLY A 1 72 ? -1.37 12.992 1.447 1 98.44 72 GLY A C 1
ATOM 580 O O . GLY A 1 72 ? -0.173 12.695 1.46 1 98.44 72 GLY A O 1
ATOM 581 N N . LEU A 1 73 ? -2.182 12.836 2.469 1 98.75 73 LEU A N 1
ATOM 582 C CA . LEU A 1 73 ? -1.677 12.312 3.732 1 98.75 73 LEU A CA 1
ATOM 583 C C . LEU A 1 73 ? -1.182 10.875 3.566 1 98.75 73 LEU A C 1
ATOM 585 O O . LEU A 1 73 ? -0.142 10.508 4.117 1 98.75 73 LEU A O 1
ATOM 589 N N . CYS A 1 74 ? -1.925 10.102 2.791 1 97.25 74 CYS A N 1
ATOM 590 C CA . CYS A 1 74 ? -1.534 8.719 2.533 1 97.25 74 CYS A CA 1
ATOM 591 C C . CYS A 1 74 ? -0.175 8.656 1.849 1 97.25 74 CYS A C 1
ATOM 593 O O . CYS A 1 74 ? 0.667 7.828 2.205 1 97.25 74 CYS A O 1
ATOM 595 N N . ASN A 1 75 ? 0.007 9.562 0.981 1 93.94 75 ASN A N 1
ATOM 596 C CA . ASN A 1 75 ? 1.271 9.602 0.252 1 93.94 75 ASN A CA 1
ATOM 597 C C . ASN A 1 75 ? 2.42 10.055 1.149 1 93.94 75 ASN A C 1
ATOM 599 O O . ASN A 1 75 ? 3.545 9.57 1.017 1 93.94 75 ASN A O 1
ATOM 603 N N . LEU A 1 76 ? 2.191 10.914 2.068 1 97.69 76 LEU A N 1
ATOM 604 C CA . LEU A 1 76 ? 3.238 11.539 2.867 1 97.69 76 LEU A CA 1
ATOM 605 C C . LEU A 1 76 ? 3.594 10.68 4.074 1 97.69 76 LEU A C 1
ATOM 607 O O . LEU A 1 76 ? 4.727 10.719 4.555 1 97.69 76 LEU A O 1
ATOM 611 N N . CYS A 1 77 ? 2.695 9.867 4.527 1 97.19 77 CYS A N 1
ATOM 612 C CA . CYS A 1 77 ? 2.84 9.25 5.84 1 97.19 77 CYS A CA 1
ATOM 613 C C . CYS A 1 77 ? 3.828 8.094 5.789 1 97.19 77 CYS A C 1
ATOM 615 O O . CYS A 1 77 ? 4.266 7.598 6.828 1 97.19 77 CYS A O 1
ATOM 617 N N . LEU A 1 78 ? 4.27 7.695 4.645 1 92.62 78 LEU A N 1
ATOM 618 C CA . LEU A 1 78 ? 5.262 6.633 4.523 1 92.62 78 LEU A CA 1
ATOM 619 C C . LEU A 1 78 ? 6.629 7.109 5.012 1 92.62 78 LEU A C 1
ATOM 621 O O . LEU A 1 78 ? 7.465 6.297 5.414 1 92.62 78 LEU A O 1
ATOM 625 N N . ASP A 1 79 ? 6.836 8.406 4.898 1 94.62 79 ASP A N 1
ATOM 626 C CA . ASP A 1 79 ? 8.062 9 5.422 1 94.62 79 ASP A CA 1
ATOM 627 C C . ASP A 1 79 ? 8.016 9.094 6.945 1 94.62 79 ASP A C 1
ATOM 629 O O . ASP A 1 79 ? 7.07 9.648 7.512 1 94.62 79 ASP A O 1
ATOM 633 N N . LYS A 1 80 ? 9.055 8.648 7.523 1 91.81 80 LYS A N 1
ATOM 634 C CA . LYS A 1 80 ? 9.062 8.555 8.984 1 91.81 80 LYS A CA 1
ATOM 635 C C . LYS A 1 80 ? 8.844 9.93 9.617 1 91.81 80 LYS A C 1
ATOM 637 O O . LYS A 1 80 ? 8.094 10.055 10.586 1 91.81 80 LYS A O 1
ATOM 642 N N . THR A 1 81 ? 9.508 10.898 9.109 1 95.19 81 THR A N 1
ATOM 643 C CA . THR A 1 81 ? 9.367 12.242 9.664 1 95.19 81 THR A CA 1
ATOM 644 C C . THR A 1 81 ? 7.93 12.734 9.539 1 95.19 81 THR A C 1
ATOM 646 O O . THR A 1 81 ? 7.383 13.297 10.492 1 95.19 81 THR A O 1
ATOM 649 N N . ASN A 1 82 ? 7.402 12.516 8.391 1 97.75 82 ASN A N 1
ATOM 650 C CA . ASN A 1 82 ? 6.008 12.883 8.18 1 97.75 82 ASN A CA 1
ATOM 651 C C . ASN A 1 82 ? 5.07 12.086 9.078 1 97.75 82 ASN A C 1
ATOM 653 O O . ASN A 1 82 ? 4.125 12.641 9.641 1 97.75 82 ASN A O 1
ATOM 657 N N . LYS A 1 83 ? 5.305 10.797 9.156 1 97.06 83 LYS A N 1
ATOM 658 C CA . LYS A 1 83 ? 4.512 9.914 10.008 1 97.06 83 LYS A CA 1
ATOM 659 C C . LYS A 1 83 ? 4.508 10.406 11.453 1 97.06 83 LYS A C 1
ATOM 661 O O . LYS A 1 83 ? 3.447 10.555 12.062 1 97.06 83 LYS A O 1
ATOM 666 N N . ASP A 1 84 ? 5.66 10.695 11.984 1 96.5 84 ASP A N 1
ATOM 667 C CA . ASP A 1 84 ? 5.793 11.188 13.352 1 96.5 84 ASP A CA 1
ATOM 668 C C . ASP A 1 84 ? 5.031 12.492 13.547 1 96.5 84 ASP A C 1
ATOM 670 O O . ASP A 1 84 ? 4.375 12.695 14.57 1 96.5 84 ASP A O 1
ATOM 674 N N . TYR A 1 85 ? 5.137 13.328 12.57 1 98.12 85 TYR A N 1
ATOM 675 C CA . TYR A 1 85 ? 4.449 14.609 12.656 1 98.12 85 TYR A CA 1
ATOM 676 C C . TYR A 1 85 ? 2.941 14.422 12.734 1 98.12 85 TYR A C 1
ATOM 678 O O . TYR A 1 85 ? 2.275 15.016 13.586 1 98.12 85 TYR A O 1
ATOM 686 N N . ILE A 1 86 ? 2.375 13.594 11.852 1 98.5 86 ILE A N 1
ATOM 687 C CA . ILE A 1 86 ? 0.938 13.359 11.805 1 98.5 86 ILE A CA 1
ATOM 688 C C . ILE A 1 86 ? 0.463 12.781 13.133 1 98.5 86 ILE A C 1
ATOM 690 O O . ILE A 1 86 ? -0.566 13.195 13.672 1 98.5 86 ILE A O 1
ATOM 694 N N . LEU A 1 87 ? 1.232 11.844 13.68 1 98.06 87 LEU A N 1
ATOM 695 C CA . LEU A 1 87 ? 0.875 11.203 14.938 1 98.06 87 LEU A CA 1
ATOM 696 C C . LEU A 1 87 ? 0.928 12.203 16.094 1 98.06 87 LEU A C 1
ATOM 698 O O . LEU A 1 87 ? 0.016 12.258 16.922 1 98.06 87 LEU A O 1
ATOM 702 N N . GLU A 1 88 ? 1.909 13.047 16.078 1 97.5 88 GLU A N 1
ATOM 703 C CA . GLU A 1 88 ? 2.084 14.031 17.141 1 97.5 88 GLU A CA 1
ATOM 704 C C . GLU A 1 88 ? 1.022 15.125 17.062 1 97.5 88 GLU A C 1
ATOM 706 O O . GLU A 1 88 ? 0.629 15.695 18.078 1 97.5 88 GLU A O 1
ATOM 711 N N . ALA A 1 89 ? 0.566 15.375 15.891 1 96.75 89 ALA A N 1
ATOM 712 C CA . ALA A 1 89 ? -0.441 16.406 15.672 1 96.75 89 ALA A CA 1
ATOM 713 C C . ALA A 1 89 ? -1.848 15.859 15.898 1 96.75 89 ALA A C 1
ATOM 715 O O . ALA A 1 89 ? -2.836 16.5 15.523 1 96.75 89 ALA A O 1
ATOM 716 N N . ASN A 1 90 ? -1.965 14.68 16.438 1 96.75 90 ASN A N 1
ATOM 717 C CA . ASN A 1 90 ? -3.248 14.023 16.656 1 96.75 90 ASN A CA 1
ATOM 718 C C . ASN A 1 90 ? -4.031 13.859 15.359 1 96.75 90 ASN A C 1
ATOM 720 O O . ASN A 1 90 ? -5.238 14.102 15.32 1 96.75 90 ASN A O 1
ATOM 724 N N . GLY A 1 91 ? -3.318 13.508 14.359 1 98.38 91 GLY A N 1
ATOM 725 C CA . GLY A 1 91 ? -3.893 13.391 13.031 1 98.38 91 GLY A CA 1
ATOM 726 C C . GLY A 1 91 ? -4.668 12.102 12.828 1 98.38 91 GLY A C 1
ATOM 727 O O . GLY A 1 91 ? -5.375 11.945 11.828 1 98.38 91 GLY A O 1
ATOM 728 N N . VAL A 1 92 ? -4.695 11.18 13.773 1 98.44 92 VAL A N 1
ATOM 729 C CA . VAL A 1 92 ? -5.32 9.875 13.617 1 98.44 92 VAL A CA 1
ATOM 730 C C . VAL A 1 92 ? -6.84 10.023 13.625 1 98.44 92 VAL A C 1
ATOM 732 O O . VAL A 1 92 ? -7.531 9.438 12.789 1 98.44 92 VAL A O 1
ATOM 735 N N . GLN A 1 93 ? -7.316 10.852 14.508 1 97.75 93 GLN A N 1
ATOM 736 C CA . GLN A 1 93 ? -8.766 10.945 14.68 1 97.75 93 GLN A CA 1
ATOM 737 C C . GLN A 1 93 ? -9.43 11.508 13.43 1 97.75 93 GLN A C 1
ATOM 739 O O . GLN A 1 93 ? -10.398 10.93 12.922 1 97.75 93 GLN A O 1
ATOM 744 N N . PRO A 1 94 ? -8.914 12.648 12.891 1 98.38 94 PRO A N 1
ATOM 745 C CA . PRO A 1 94 ? -9.531 13.125 11.648 1 98.38 94 PRO A CA 1
ATOM 746 C C . PRO A 1 94 ? -9.477 12.086 10.531 1 98.38 94 PRO A C 1
ATOM 748 O O . PRO A 1 94 ? -10.375 12.023 9.695 1 98.38 94 PRO A O 1
ATOM 751 N N . ILE A 1 95 ? -8.492 11.297 10.484 1 98.62 95 ILE A N 1
ATOM 752 C CA . ILE A 1 95 ? -8.359 10.258 9.461 1 98.62 95 ILE A CA 1
ATOM 753 C C . ILE A 1 95 ? -9.383 9.148 9.719 1 98.62 95 ILE A C 1
ATOM 755 O O . ILE A 1 95 ? -10.023 8.664 8.789 1 98.62 95 ILE A O 1
ATOM 759 N N . ILE A 1 96 ? -9.539 8.766 10.945 1 98.38 96 ILE A N 1
ATOM 760 C CA . ILE A 1 96 ? -10.562 7.793 11.312 1 98.38 96 ILE A CA 1
ATOM 761 C C . ILE A 1 96 ? -11.938 8.297 10.883 1 98.38 96 ILE A C 1
ATOM 763 O O . ILE A 1 96 ? -12.758 7.523 10.375 1 98.38 96 ILE A O 1
ATOM 767 N N . ASN A 1 97 ? -12.148 9.57 11.008 1 97.62 97 ASN A N 1
ATOM 768 C CA . ASN A 1 97 ? -13.438 10.133 10.641 1 97.62 97 ASN A CA 1
ATOM 769 C C . ASN A 1 97 ? -13.727 9.969 9.148 1 97.62 97 ASN A C 1
ATOM 771 O O . ASN A 1 97 ? -14.883 9.93 8.734 1 97.62 97 ASN A O 1
ATOM 775 N N . CYS A 1 98 ? -12.734 9.883 8.359 1 97.75 98 CYS A N 1
ATOM 776 C CA . CYS A 1 98 ? -12.891 9.703 6.918 1 97.75 98 CYS A CA 1
ATOM 777 C C . CYS A 1 98 ? -13.477 8.336 6.598 1 97.75 98 CYS A C 1
ATOM 779 O O . CYS A 1 98 ? -13.93 8.094 5.48 1 97.75 98 CYS A O 1
ATOM 781 N N . LEU A 1 99 ? -13.547 7.375 7.547 1 97.56 99 LEU A N 1
ATOM 782 C CA . LEU A 1 99 ? -14.086 6.035 7.332 1 97.56 99 LEU A CA 1
ATOM 783 C C . LEU A 1 99 ? -15.594 6.086 7.137 1 97.56 99 LEU A C 1
ATOM 785 O O . LEU A 1 99 ? -16.188 5.129 6.637 1 97.56 99 LEU A O 1
ATOM 789 N N . SER A 1 100 ? -16.172 7.191 7.496 1 95.5 100 SER A N 1
ATOM 790 C CA . SER A 1 100 ? -17.625 7.328 7.359 1 95.5 100 SER A CA 1
ATOM 791 C C . SER A 1 100 ? -17.984 7.996 6.035 1 95.5 100 SER A C 1
ATOM 793 O O . SER A 1 100 ? -19.172 8.258 5.773 1 95.5 100 SER A O 1
ATOM 795 N N . SER A 1 101 ? -17.031 8.305 5.219 1 95.5 101 SER A N 1
ATOM 796 C CA . SER A 1 101 ? -17.281 8.984 3.951 1 95.5 101 SER A CA 1
ATOM 797 C C . SER A 1 101 ? -18.094 8.109 3.006 1 95.5 101 SER A C 1
ATOM 799 O O . SER A 1 101 ? -17.953 6.883 3.004 1 95.5 101 SER A O 1
ATOM 801 N N . SER A 1 102 ? -18.891 8.734 2.168 1 93.56 102 SER A N 1
ATOM 802 C CA . SER A 1 102 ? -19.625 8.008 1.138 1 93.56 102 SER A CA 1
ATOM 803 C C . SER A 1 102 ? -18.75 7.715 -0.072 1 93.56 102 SER A C 1
ATOM 805 O O . SER A 1 102 ? -19.109 6.914 -0.933 1 93.56 102 SER A O 1
ATOM 807 N N . ASN A 1 103 ? -17.656 8.453 -0.155 1 94.88 103 ASN A N 1
ATOM 808 C CA . ASN A 1 103 ? -16.703 8.25 -1.241 1 94.88 103 ASN A CA 1
ATOM 809 C C . ASN A 1 103 ? -15.773 7.074 -0.962 1 94.88 103 ASN A C 1
ATOM 811 O O . ASN A 1 103 ? -14.953 7.133 -0.044 1 94.88 103 ASN A O 1
ATOM 815 N N . GLU A 1 104 ? -15.828 6.066 -1.754 1 92.31 104 GLU A N 1
ATOM 816 C CA . GLU A 1 104 ? -15.086 4.832 -1.529 1 92.31 104 GLU A CA 1
ATOM 817 C C . GLU A 1 104 ? -13.578 5.082 -1.568 1 92.31 104 GLU A C 1
ATOM 819 O O . GLU A 1 104 ? -12.828 4.492 -0.79 1 92.31 104 GLU A O 1
ATOM 824 N N . GLU A 1 105 ? -13.18 5.871 -2.545 1 93.88 105 GLU A N 1
ATOM 825 C CA . GLU A 1 105 ? -11.758 6.176 -2.656 1 93.88 105 GLU A CA 1
ATOM 826 C C . GLU A 1 105 ? -11.227 6.816 -1.376 1 93.88 105 GLU A C 1
ATOM 828 O O . GLU A 1 105 ? -10.117 6.516 -0.938 1 93.88 105 GLU A O 1
ATOM 833 N N . THR A 1 106 ? -12.031 7.688 -0.804 1 97.5 106 THR A N 1
ATOM 834 C CA . THR A 1 106 ? -11.68 8.32 0.462 1 97.5 106 THR A CA 1
ATOM 835 C C . THR A 1 106 ? -11.531 7.277 1.566 1 97.5 106 THR A C 1
ATOM 837 O O . THR A 1 106 ? -10.539 7.285 2.299 1 97.5 106 THR A O 1
ATOM 840 N N . VAL A 1 107 ? -12.477 6.375 1.595 1 97.62 107 VAL A N 1
ATOM 841 C CA . VAL A 1 107 ? -12.461 5.332 2.615 1 97.62 107 VAL A CA 1
ATOM 842 C C . VAL A 1 107 ? -11.234 4.441 2.434 1 97.62 107 VAL A C 1
ATOM 844 O O . VAL A 1 107 ? -10.516 4.16 3.398 1 97.62 107 VAL A O 1
ATOM 847 N N . MET A 1 108 ? -10.938 4.074 1.232 1 95.56 108 MET A N 1
ATOM 848 C CA . MET A 1 108 ? -9.797 3.213 0.947 1 95.56 108 MET A CA 1
ATOM 849 C C . MET A 1 108 ? -8.492 3.887 1.36 1 95.56 108 MET A C 1
ATOM 851 O O . MET A 1 108 ? -7.645 3.264 2.004 1 95.56 108 MET A O 1
ATOM 855 N N . SER A 1 109 ? -8.367 5.168 0.988 1 97 109 SER A N 1
ATOM 856 C CA . SER A 1 109 ? -7.172 5.922 1.354 1 97 109 SER A CA 1
ATOM 857 C C . SER A 1 109 ? -7.039 6.047 2.867 1 97 109 SER A C 1
ATOM 859 O O . SER A 1 109 ? -5.934 5.973 3.408 1 97 109 SER A O 1
ATOM 861 N N . ALA A 1 110 ? -8.172 6.219 3.49 1 98.56 110 ALA A N 1
ATOM 862 C CA . ALA A 1 110 ? -8.148 6.336 4.945 1 98.56 110 ALA A CA 1
ATOM 863 C C . ALA A 1 110 ? -7.676 5.039 5.594 1 98.56 110 ALA A C 1
ATOM 865 O O . ALA A 1 110 ? -6.812 5.055 6.473 1 98.56 110 ALA A O 1
ATOM 866 N N . VAL A 1 111 ? -8.195 3.891 5.156 1 97.81 111 VAL A N 1
ATOM 867 C CA . VAL A 1 111 ? -7.793 2.596 5.699 1 97.81 111 VAL A CA 1
ATOM 868 C C . VAL A 1 111 ? -6.297 2.383 5.477 1 97.81 111 VAL A C 1
ATOM 870 O O . VAL A 1 111 ? -5.57 2.031 6.41 1 97.81 111 VAL A O 1
ATOM 873 N N . THR A 1 112 ? -5.863 2.656 4.277 1 95.5 112 THR A N 1
ATOM 874 C CA . THR A 1 112 ? -4.457 2.484 3.936 1 95.5 112 THR A CA 1
ATOM 875 C C . THR A 1 112 ? -3.576 3.398 4.781 1 95.5 112 THR A C 1
ATOM 877 O O . THR A 1 112 ? -2.541 2.971 5.297 1 95.5 112 THR A O 1
ATOM 880 N N . THR A 1 113 ? -3.963 4.656 4.93 1 98.31 113 THR A N 1
ATOM 881 C CA . THR A 1 113 ? -3.213 5.613 5.73 1 98.31 113 THR A CA 1
ATOM 882 C C . THR A 1 113 ? -3.1 5.141 7.176 1 98.31 113 THR A C 1
ATOM 884 O O . THR A 1 113 ? -2.025 5.211 7.777 1 98.31 113 THR A O 1
ATOM 887 N N . LEU A 1 114 ? -4.227 4.66 7.723 1 98.19 114 LEU A N 1
ATOM 888 C CA . LEU A 1 114 ? -4.215 4.141 9.086 1 98.19 114 LEU A CA 1
ATOM 889 C C . LEU A 1 114 ? -3.238 2.977 9.211 1 98.19 114 LEU A C 1
ATOM 891 O O . LEU A 1 114 ? -2.494 2.891 10.195 1 98.19 114 LEU A O 1
ATOM 895 N N . MET A 1 115 ? -3.254 2.15 8.242 1 95.25 115 MET A N 1
ATOM 896 C CA . MET A 1 115 ? -2.305 1.042 8.234 1 95.25 115 MET A CA 1
ATOM 897 C C . MET A 1 115 ? -0.868 1.556 8.25 1 95.25 115 MET A C 1
ATOM 899 O O . MET A 1 115 ? -0.043 1.084 9.031 1 95.25 115 MET A O 1
ATOM 903 N N . TYR A 1 116 ? -0.562 2.545 7.523 1 94.75 116 TYR A N 1
ATOM 904 C CA . TYR A 1 116 ? 0.789 3.088 7.414 1 94.75 116 TYR A CA 1
ATOM 905 C C . TYR A 1 116 ? 1.181 3.834 8.68 1 94.75 116 TYR A C 1
ATOM 907 O O . TYR A 1 116 ? 2.359 3.881 9.047 1 94.75 116 TYR A O 1
ATOM 915 N N . LEU A 1 117 ? 0.227 4.336 9.414 1 97.38 117 LEU A N 1
ATOM 916 C CA . LEU A 1 117 ? 0.491 5.141 10.609 1 97.38 117 LEU A CA 1
ATOM 917 C C . LEU A 1 117 ? 0.614 4.254 11.844 1 97.38 117 LEU A C 1
ATOM 919 O O . LEU A 1 117 ? 0.923 4.742 12.93 1 97.38 117 LEU A O 1
ATOM 923 N N . THR A 1 118 ? 0.344 3.043 11.695 1 94.62 118 THR A N 1
ATOM 924 C CA . THR A 1 118 ? 0.347 2.15 12.852 1 94.62 118 THR A CA 1
ATOM 925 C C . THR A 1 118 ? 1.762 1.968 13.391 1 94.62 118 THR A C 1
ATOM 927 O O . THR A 1 118 ? 2.693 1.7 12.633 1 94.62 118 THR A O 1
ATOM 930 N N . THR A 1 119 ? 1.969 2.23 14.578 1 90.25 119 THR A N 1
ATOM 931 C CA . THR A 1 119 ? 3.119 1.962 15.43 1 90.25 119 THR A CA 1
ATOM 932 C C . THR A 1 119 ? 2.678 1.344 16.75 1 90.25 119 THR A C 1
ATOM 934 O O . THR A 1 119 ? 1.486 1.317 17.062 1 90.25 119 THR A O 1
ATOM 937 N N . PRO A 1 120 ? 3.627 0.811 17.484 1 88.38 120 PRO A N 1
ATOM 938 C CA . PRO A 1 120 ? 3.207 0.325 18.812 1 88.38 120 PRO A CA 1
ATOM 939 C C . PRO A 1 120 ? 2.451 1.38 19.609 1 88.38 120 PRO A C 1
ATOM 941 O O . PRO A 1 120 ? 1.506 1.052 20.328 1 88.38 120 PRO A O 1
ATOM 944 N N . GLN A 1 121 ? 2.795 2.643 19.422 1 92 121 GLN A N 1
ATOM 945 C CA . GLN A 1 121 ? 2.209 3.725 20.203 1 92 121 GLN A CA 1
ATOM 946 C C . GLN A 1 121 ? 0.836 4.113 19.656 1 92 121 GLN A C 1
ATOM 948 O O . GLN A 1 121 ? -0.063 4.461 20.438 1 92 121 GLN A O 1
ATOM 953 N N . SER A 1 122 ? 0.708 4.039 18.375 1 96.44 122 SER A N 1
ATOM 954 C CA . SER A 1 122 ? -0.534 4.523 17.781 1 96.44 122 SER A CA 1
ATOM 955 C C . SER A 1 122 ? -1.541 3.391 17.609 1 96.44 122 SER A C 1
ATOM 957 O O . SER A 1 122 ? -2.727 3.639 17.375 1 96.44 122 SER A O 1
ATOM 959 N N . ARG A 1 123 ? -1.176 2.143 17.688 1 95.44 123 ARG A N 1
ATOM 960 C CA . ARG A 1 123 ? -1.977 0.963 17.375 1 95.44 123 ARG A CA 1
ATOM 961 C C . ARG A 1 123 ? -3.238 0.917 18.234 1 95.44 123 ARG A C 1
ATOM 963 O O . ARG A 1 123 ? -4.332 0.66 17.719 1 95.44 123 ARG A O 1
ATOM 970 N N . PRO A 1 124 ? -3.17 1.211 19.484 1 96.44 124 PRO A N 1
ATOM 971 C CA . PRO A 1 124 ? -4.387 1.137 20.297 1 96.44 124 PRO A CA 1
ATOM 972 C C . PRO A 1 124 ? -5.48 2.082 19.797 1 96.44 124 PRO A C 1
ATOM 974 O O . PRO A 1 124 ? -6.664 1.726 19.812 1 96.44 124 PRO A O 1
ATOM 977 N N . GLN A 1 125 ? -5.055 3.273 19.422 1 97.5 125 GLN A N 1
ATOM 978 C CA . GLN A 1 125 ? -6.047 4.207 18.906 1 97.5 125 GLN A CA 1
ATOM 979 C C . GLN A 1 125 ? -6.555 3.752 17.531 1 97.5 125 GLN A C 1
ATOM 981 O O . GLN A 1 125 ? -7.758 3.818 17.266 1 97.5 125 GLN A O 1
ATOM 986 N N . ILE A 1 126 ? -5.723 3.293 16.703 1 98.06 126 ILE A N 1
ATOM 987 C CA . ILE A 1 126 ? -6.023 2.941 15.328 1 98.06 126 ILE A CA 1
ATOM 988 C C . ILE A 1 126 ? -6.891 1.685 15.289 1 98.06 126 ILE A C 1
ATOM 990 O O . ILE A 1 126 ? -7.73 1.53 14.398 1 98.06 126 ILE A O 1
ATOM 994 N N . THR A 1 127 ? -6.715 0.825 16.266 1 97.75 127 THR A N 1
ATOM 995 C CA . THR A 1 127 ? -7.508 -0.398 16.312 1 97.75 127 THR A CA 1
ATOM 996 C C . THR A 1 127 ? -8.547 -0.326 17.422 1 97.75 127 THR A C 1
ATOM 998 O O . THR A 1 127 ? -8.898 -1.346 18.016 1 97.75 127 THR A O 1
ATOM 1001 N N . ALA A 1 128 ? -8.914 0.873 17.734 1 96.44 128 ALA A N 1
ATOM 1002 C CA . ALA A 1 128 ? -9.984 1.021 18.719 1 96.44 128 ALA A CA 1
ATOM 1003 C C . ALA A 1 128 ? -11.258 0.329 18.25 1 96.44 128 ALA A C 1
ATOM 1005 O O . ALA A 1 128 ? -11.461 0.134 17.047 1 96.44 128 ALA A O 1
ATOM 1006 N N . LEU A 1 129 ? -12.102 -0.045 19.156 1 95.06 129 LEU A N 1
ATOM 1007 C CA . LEU A 1 129 ? -13.273 -0.876 18.906 1 95.06 129 LEU A CA 1
ATOM 1008 C C . LEU A 1 129 ? -14.133 -0.299 17.781 1 95.06 129 LEU A C 1
ATOM 1010 O O . LEU A 1 129 ? -14.516 -1.019 16.859 1 95.06 129 LEU A O 1
ATOM 1014 N N . PRO A 1 130 ? -14.414 1.068 17.766 1 94.44 130 PRO A N 1
ATOM 1015 C CA . PRO A 1 130 ? -15.227 1.6 16.672 1 94.44 130 PRO A CA 1
ATOM 1016 C C . PRO A 1 130 ? -14.586 1.373 15.305 1 94.44 130 PRO A C 1
ATOM 1018 O O . PRO A 1 130 ? -15.289 1.159 14.32 1 94.44 130 PRO A O 1
ATOM 1021 N N . VAL A 1 131 ? -13.281 1.397 15.266 1 97.31 131 VAL A N 1
ATOM 1022 C CA . VAL A 1 131 ? -12.578 1.188 14 1 97.31 131 VAL A CA 1
ATOM 1023 C C . VAL A 1 131 ? -12.664 -0.283 13.602 1 97.31 131 VAL A C 1
ATOM 1025 O O . VAL A 1 131 ? -12.945 -0.6 12.438 1 97.31 131 VAL A O 1
ATOM 1028 N N . VAL A 1 132 ? -12.438 -1.188 14.547 1 97.38 132 VAL A N 1
ATOM 1029 C CA . VAL A 1 132 ? -12.523 -2.619 14.273 1 97.38 132 VAL A CA 1
ATOM 1030 C C . VAL A 1 132 ? -13.922 -2.973 13.781 1 97.38 132 VAL A C 1
ATOM 1032 O O . VAL A 1 132 ? -14.07 -3.73 12.82 1 97.38 132 VAL A O 1
ATOM 1035 N N . GLU A 1 133 ? -14.891 -2.393 14.398 1 95.44 133 GLU A N 1
ATOM 1036 C CA . GLU A 1 133 ? -16.266 -2.617 13.961 1 95.44 133 GLU A CA 1
ATOM 1037 C C . GLU A 1 133 ? -16.469 -2.146 12.523 1 95.44 133 GLU A C 1
ATOM 1039 O O . GLU A 1 133 ? -17.141 -2.818 11.734 1 95.44 133 GLU A O 1
ATOM 1044 N N . CYS A 1 134 ? -15.984 -1.026 12.25 1 95.62 134 CYS A N 1
ATOM 1045 C CA . CYS A 1 134 ? -16.078 -0.489 10.898 1 95.62 134 CYS A CA 1
ATOM 1046 C C . CYS A 1 134 ? -15.406 -1.42 9.898 1 95.62 134 CYS A C 1
ATOM 1048 O O . CYS A 1 134 ? -15.961 -1.688 8.828 1 95.62 134 CYS A O 1
ATOM 1050 N N . MET A 1 135 ? -14.25 -1.929 10.258 1 97.12 135 MET A N 1
ATOM 1051 C CA . MET A 1 135 ? -13.508 -2.824 9.375 1 97.12 135 MET A CA 1
ATOM 1052 C C . MET A 1 135 ? -14.281 -4.113 9.133 1 97.12 135 MET A C 1
ATOM 1054 O O . MET A 1 135 ? -14.25 -4.664 8.031 1 97.12 135 MET A O 1
ATOM 1058 N N . LEU A 1 136 ? -14.922 -4.613 10.156 1 95.69 136 LEU A N 1
ATOM 1059 C CA . LEU A 1 136 ? -15.742 -5.809 10 1 95.69 136 LEU A CA 1
ATOM 1060 C C . LEU A 1 136 ? -16.859 -5.566 8.992 1 95.69 136 LEU A C 1
ATOM 1062 O O . LEU A 1 136 ? -17.125 -6.41 8.133 1 95.69 136 LEU A O 1
ATOM 1066 N N . ARG A 1 137 ? -17.469 -4.41 9.094 1 94.81 137 ARG A N 1
ATOM 1067 C CA . ARG A 1 137 ? -18.5 -4.074 8.133 1 94.81 137 ARG A CA 1
ATOM 1068 C C . ARG A 1 137 ? -17.938 -3.953 6.723 1 94.81 137 ARG A C 1
ATOM 1070 O O . ARG A 1 137 ? -18.531 -4.453 5.766 1 94.81 137 ARG A O 1
ATOM 1077 N N . PHE A 1 138 ? -16.781 -3.27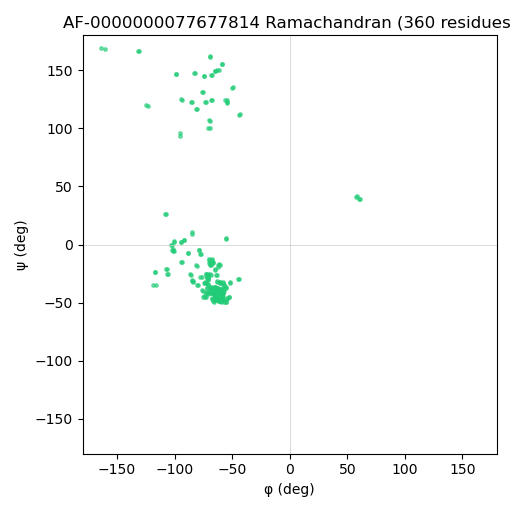 6.578 1 95.56 138 PHE A N 1
ATOM 1078 C CA . PHE A 1 138 ? -16.141 -3.117 5.281 1 95.56 138 PHE A CA 1
ATOM 1079 C C . PHE A 1 138 ? -15.773 -4.477 4.691 1 95.56 138 PHE A C 1
ATOM 1081 O O . PHE A 1 138 ? -15.805 -4.656 3.473 1 95.56 138 PHE A O 1
ATOM 1088 N N . SER A 1 139 ? -15.43 -5.418 5.551 1 94.38 139 SER A N 1
ATOM 1089 C CA . SER A 1 139 ? -15 -6.73 5.082 1 94.38 139 SER A CA 1
ATOM 1090 C C . SER A 1 139 ? -16.141 -7.477 4.402 1 94.38 139 SER A C 1
ATOM 1092 O O . SER A 1 139 ? -15.922 -8.453 3.688 1 94.38 139 SER A O 1
ATOM 1094 N N . LEU A 1 140 ? -17.359 -7.027 4.605 1 91.25 140 LEU A N 1
ATOM 1095 C CA . LEU A 1 140 ? -18.547 -7.629 4.012 1 91.25 140 LEU A CA 1
ATOM 1096 C C . LEU A 1 140 ? -19.047 -6.805 2.83 1 91.25 140 LEU A C 1
ATOM 1098 O O . LEU A 1 140 ? -20.078 -7.129 2.232 1 91.25 140 LEU A O 1
ATOM 1102 N N . SER A 1 141 ? -18.422 -5.727 2.498 1 89.88 141 SER A N 1
ATOM 1103 C CA . SER A 1 141 ? -18.812 -4.832 1.417 1 89.88 141 SER A CA 1
ATOM 1104 C C . SER A 1 141 ? -18.781 -5.543 0.069 1 89.88 141 SER A C 1
ATOM 1106 O O . SER A 1 141 ? -17.953 -6.418 -0.157 1 89.88 141 SER A O 1
ATOM 1108 N N . ALA A 1 142 ? -19.656 -5.09 -0.835 1 88.38 142 ALA A N 1
ATOM 1109 C CA . ALA A 1 142 ? -19.656 -5.602 -2.203 1 88.38 142 ALA A CA 1
ATOM 1110 C C . ALA A 1 142 ? -18.422 -5.105 -2.967 1 88.38 142 ALA A C 1
ATOM 1112 O O . ALA A 1 142 ? -18.016 -5.715 -3.959 1 88.38 142 ALA A O 1
ATOM 1113 N N . ASN A 1 143 ? -17.922 -3.953 -2.531 1 89.69 143 ASN A N 1
ATOM 1114 C CA . ASN A 1 143 ? -16.656 -3.469 -3.096 1 89.69 143 ASN A CA 1
ATOM 1115 C C . ASN A 1 143 ? -15.484 -4.332 -2.66 1 89.69 143 ASN A C 1
ATOM 1117 O O . ASN A 1 143 ? -15 -4.215 -1.532 1 89.69 143 ASN A O 1
ATOM 1121 N N . ARG A 1 144 ? -14.969 -5.133 -3.572 1 89.44 144 ARG A N 1
ATOM 1122 C CA . ARG A 1 144 ? -13.969 -6.145 -3.23 1 89.44 144 ARG A CA 1
ATOM 1123 C C . ARG A 1 144 ? -12.648 -5.496 -2.836 1 89.44 144 ARG A C 1
ATOM 1125 O O . ARG A 1 144 ? -11.93 -6.02 -1.983 1 89.44 144 ARG A O 1
ATOM 1132 N N . ARG A 1 145 ? -12.258 -4.383 -3.58 1 89.88 145 ARG A N 1
ATOM 1133 C CA . ARG A 1 145 ? -11.047 -3.678 -3.188 1 89.88 145 ARG A CA 1
ATOM 1134 C C . ARG A 1 145 ? -11.102 -3.266 -1.721 1 89.88 145 ARG A C 1
ATOM 1136 O O . ARG A 1 145 ? -10.148 -3.49 -0.972 1 89.88 145 ARG A O 1
ATOM 1143 N N . LEU A 1 146 ? -12.25 -2.697 -1.343 1 93.5 146 LEU A N 1
ATOM 1144 C CA . LEU A 1 146 ? -12.453 -2.262 0.036 1 93.5 146 LEU A CA 1
ATOM 1145 C C . LEU A 1 146 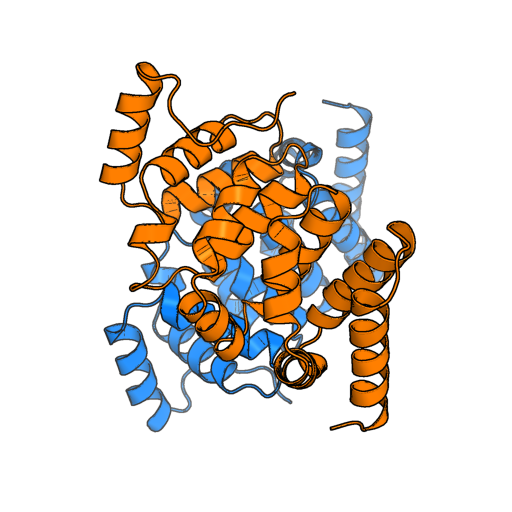? -12.516 -3.457 0.98 1 93.5 146 LEU A C 1
ATOM 1147 O O . LEU A 1 146 ? -11.883 -3.449 2.041 1 93.5 146 LEU A O 1
ATOM 1151 N N . SER A 1 147 ? -13.242 -4.449 0.648 1 94.62 147 SER A N 1
ATOM 1152 C CA . SER A 1 147 ? -13.359 -5.633 1.492 1 94.62 147 SER A CA 1
ATOM 1153 C C . SER A 1 147 ? -12 -6.293 1.713 1 94.62 147 SER A C 1
ATOM 1155 O O . SER A 1 147 ? -11.672 -6.695 2.832 1 94.62 147 SER A O 1
ATOM 1157 N N . ASN A 1 148 ? -11.203 -6.434 0.664 1 93.12 148 ASN A N 1
ATOM 1158 C CA . ASN A 1 148 ? -9.875 -7.031 0.771 1 93.12 148 ASN A CA 1
ATOM 1159 C C . ASN A 1 148 ? -8.984 -6.25 1.734 1 93.12 148 ASN A C 1
ATOM 1161 O O . ASN A 1 148 ? -8.32 -6.84 2.59 1 93.12 148 ASN A O 1
ATOM 1165 N N . LEU A 1 149 ? -8.977 -4.957 1.558 1 93.31 149 LEU A N 1
ATOM 1166 C CA . LEU A 1 149 ? -8.172 -4.102 2.424 1 93.31 149 LEU A CA 1
ATOM 1167 C C . LEU A 1 149 ? -8.602 -4.246 3.879 1 93.31 149 LEU A C 1
ATOM 1169 O O . LEU A 1 149 ? -7.766 -4.316 4.777 1 93.31 149 LEU A O 1
ATOM 1173 N N . ALA A 1 150 ? -9.93 -4.285 4.094 1 95.81 150 ALA A N 1
ATOM 1174 C CA . ALA A 1 150 ? -10.469 -4.438 5.441 1 95.81 150 ALA A CA 1
ATOM 1175 C C . ALA A 1 150 ? -10.047 -5.766 6.059 1 95.81 150 ALA A C 1
ATOM 1177 O O . ALA A 1 150 ? -9.688 -5.824 7.238 1 95.81 150 ALA A O 1
ATOM 1178 N N . VAL A 1 151 ? -10.039 -6.742 5.289 1 93.69 151 VAL A N 1
ATOM 1179 C CA . VAL A 1 151 ? -9.633 -8.062 5.766 1 93.69 151 VAL A CA 1
ATOM 1180 C C . VAL A 1 151 ? -8.156 -8.031 6.168 1 93.69 151 VAL A C 1
ATOM 1182 O O . VAL A 1 151 ? -7.785 -8.562 7.219 1 93.69 151 VAL A O 1
ATOM 1185 N N . VAL A 1 152 ? -7.371 -7.41 5.328 1 90.69 152 VAL A N 1
ATOM 1186 C CA . VAL A 1 152 ? -5.953 -7.27 5.641 1 90.69 152 VAL A CA 1
ATOM 1187 C C . VAL A 1 152 ? -5.789 -6.52 6.961 1 90.69 152 VAL A C 1
ATOM 1189 O O . VAL A 1 152 ? -5.016 -6.938 7.824 1 90.69 152 VAL A O 1
ATOM 1192 N N . PHE A 1 153 ? -6.461 -5.465 7.16 1 95.5 153 PHE A N 1
ATOM 1193 C CA . PHE A 1 153 ? -6.41 -4.672 8.383 1 95.5 153 PHE A CA 1
ATOM 1194 C C . PHE A 1 153 ? -6.773 -5.523 9.594 1 95.5 153 PHE A C 1
ATOM 1196 O O . PHE A 1 153 ? -6.059 -5.523 10.594 1 95.5 153 PHE A O 1
ATOM 1203 N N . LEU A 1 154 ? -7.879 -6.301 9.539 1 95.06 154 LEU A N 1
ATOM 1204 C CA . LEU A 1 154 ? -8.383 -7.109 10.648 1 95.06 154 LEU A CA 1
ATOM 1205 C C . LEU A 1 154 ? -7.395 -8.219 11 1 95.06 154 LEU A C 1
ATOM 1207 O O . LEU A 1 154 ? -7.152 -8.484 12.18 1 95.06 154 LEU A O 1
ATOM 1211 N N . GLU A 1 155 ? -6.816 -8.766 10.039 1 90.5 155 GLU A N 1
ATOM 1212 C CA . GLU A 1 155 ? -5.992 -9.953 10.258 1 90.5 155 GLU A CA 1
ATOM 1213 C C . GLU A 1 155 ? -4.578 -9.57 10.68 1 90.5 155 GLU A C 1
ATOM 1215 O O . GLU A 1 155 ? -3.963 -10.25 11.508 1 90.5 155 GLU A O 1
ATOM 1220 N N . ASP A 1 156 ? -4.176 -8.438 10.195 1 86.62 156 ASP A N 1
ATOM 1221 C CA . ASP A 1 156 ? -2.752 -8.164 10.352 1 86.62 156 ASP A CA 1
ATOM 1222 C C . ASP A 1 156 ? -2.51 -7.09 11.406 1 86.62 156 ASP A C 1
ATOM 1224 O O . ASP A 1 156 ? -1.409 -6.98 11.953 1 86.62 156 ASP A O 1
ATOM 1228 N N . TYR A 1 157 ? -3.457 -6.316 11.703 1 91.75 157 TYR A N 1
ATOM 1229 C CA . TYR A 1 157 ? -3.217 -5.18 12.586 1 91.75 157 TYR A CA 1
ATOM 1230 C C . TYR A 1 157 ? -4.027 -5.305 13.875 1 91.75 157 TYR A C 1
ATOM 1232 O O . TYR A 1 157 ? -3.68 -4.711 14.898 1 91.75 157 TYR A O 1
ATOM 1240 N N . CYS A 1 158 ? -5.07 -6.043 13.812 1 94.38 158 CYS A N 1
ATOM 1241 C CA . CYS A 1 158 ? -5.918 -6.176 14.992 1 94.38 158 CYS A CA 1
ATOM 1242 C C . CYS A 1 158 ? -5.609 -7.473 15.742 1 94.38 158 CYS A C 1
ATOM 1244 O O . CYS A 1 158 ? -5.289 -8.484 15.125 1 94.38 158 CYS A O 1
ATOM 1246 N N . ALA A 1 159 ? -5.742 -7.406 17.062 1 91.75 159 ALA A N 1
ATOM 1247 C CA . ALA A 1 159 ? -5.652 -8.633 17.844 1 91.75 159 ALA A CA 1
ATOM 1248 C C . ALA A 1 159 ? -6.914 -9.477 17.703 1 91.75 159 ALA A C 1
ATOM 1250 O O . ALA A 1 159 ? -8.023 -8.945 17.641 1 91.75 159 ALA A O 1
ATOM 1251 N N . PRO A 1 160 ? -6.719 -10.797 17.719 1 92.31 160 PRO A N 1
ATOM 1252 C CA . PRO A 1 160 ? -7.883 -11.672 17.547 1 92.31 160 PRO A CA 1
ATOM 1253 C C . PRO A 1 160 ? -8.984 -11.398 18.562 1 92.31 160 PRO A C 1
ATOM 1255 O O . PRO A 1 160 ? -10.172 -11.422 18.219 1 92.31 160 PRO A O 1
ATOM 1258 N N . VAL A 1 161 ? -8.625 -11.102 19.734 1 93.88 161 VAL A N 1
ATOM 1259 C CA . VAL A 1 161 ? -9.602 -10.859 20.797 1 93.88 161 VAL A CA 1
ATOM 1260 C C . VAL A 1 161 ? -10.414 -9.602 20.469 1 93.88 161 VAL A C 1
ATOM 1262 O O . VAL A 1 161 ? -11.609 -9.547 20.75 1 93.88 161 VAL A O 1
ATOM 1265 N N . GLN A 1 162 ? -9.727 -8.562 19.953 1 93.19 162 GLN A N 1
ATOM 1266 C CA . GLN A 1 162 ? -10.414 -7.336 19.562 1 93.19 162 GLN A CA 1
ATOM 1267 C C . GLN A 1 162 ? -11.453 -7.609 18.469 1 93.19 162 GLN A C 1
ATOM 1269 O O . GLN A 1 162 ? -12.555 -7.055 18.516 1 93.19 162 GLN A O 1
ATOM 1274 N N . VAL A 1 163 ? -11.117 -8.43 17.562 1 95 163 VAL A N 1
ATOM 1275 C CA . VAL A 1 163 ? -11.992 -8.766 16.453 1 95 163 VAL A CA 1
ATOM 1276 C C . VAL A 1 163 ? -13.203 -9.547 16.953 1 95 163 VAL A C 1
ATOM 1278 O O . VAL A 1 163 ? -14.336 -9.273 16.562 1 95 163 VAL A O 1
ATOM 1281 N N . GLU A 1 164 ? -12.953 -10.43 17.828 1 94.31 164 GLU A N 1
ATOM 1282 C CA . GLU A 1 164 ? -14.031 -11.234 18.406 1 94.31 164 GLU A CA 1
ATOM 1283 C C . GLU A 1 164 ? -15 -10.359 19.203 1 94.31 164 GLU A C 1
ATOM 1285 O O . GLU A 1 164 ? -16.219 -10.523 19.094 1 94.31 164 GLU A O 1
ATOM 1290 N N . GLU A 1 165 ? -14.453 -9.531 19.922 1 93.19 165 GLU A N 1
ATOM 1291 C CA . GLU A 1 165 ? -15.273 -8.609 20.688 1 93.19 165 GLU A CA 1
ATOM 1292 C C . GLU A 1 165 ? -16.172 -7.766 19.766 1 93.19 165 GLU A C 1
ATOM 1294 O O . GLU A 1 165 ? -17.359 -7.594 20.047 1 93.19 165 GLU A O 1
ATOM 1299 N N . ALA A 1 166 ? -15.586 -7.258 18.781 1 92.5 166 ALA A N 1
ATOM 1300 C CA . ALA A 1 166 ? -16.328 -6.422 17.844 1 92.5 166 ALA A CA 1
ATOM 1301 C C . ALA A 1 166 ? -17.422 -7.223 17.125 1 92.5 166 ALA A C 1
ATOM 1303 O O . ALA A 1 166 ? -18.516 -6.719 16.906 1 92.5 166 ALA A O 1
ATOM 1304 N N . ARG A 1 167 ? -17.125 -8.406 16.797 1 91.62 167 ARG A N 1
ATOM 1305 C CA . ARG A 1 167 ? -18.094 -9.281 16.141 1 91.62 167 ARG A CA 1
ATOM 1306 C C . ARG A 1 167 ? -19.297 -9.547 17.031 1 91.62 167 ARG A C 1
ATOM 1308 O O . ARG A 1 167 ? -20.438 -9.602 16.562 1 91.62 167 ARG A O 1
ATOM 1315 N N . SER A 1 168 ? -19 -9.719 18.281 1 88.62 168 SER A N 1
ATOM 1316 C CA . SER A 1 168 ? -20.047 -9.992 19.25 1 88.62 168 SER A CA 1
ATOM 1317 C C . SER A 1 168 ? -20.953 -8.781 19.453 1 88.62 168 SER A C 1
ATOM 1319 O O . SER A 1 168 ? -22.172 -8.93 19.609 1 88.62 168 SER A O 1
ATOM 1321 N N . LEU A 1 169 ? -20.391 -7.676 19.422 1 82.31 169 LEU A N 1
ATOM 1322 C CA . LEU A 1 169 ? -21.141 -6.445 19.625 1 82.31 169 LEU A CA 1
ATOM 1323 C C . LEU A 1 169 ? -21.953 -6.086 18.391 1 82.31 169 LEU A C 1
ATOM 1325 O O . LEU A 1 169 ? -23.031 -5.512 18.5 1 82.31 169 LEU A O 1
ATOM 1329 N N . SER A 1 170 ? -21.469 -6.246 17.266 1 71.31 170 SER A N 1
ATOM 1330 C CA . SER A 1 170 ? -22.141 -5.914 16.031 1 71.31 170 SER A CA 1
ATOM 1331 C C . SER A 1 170 ? -23.406 -6.746 15.844 1 71.31 170 SER A C 1
ATOM 1333 O O . SER A 1 170 ? -24.344 -6.328 15.156 1 71.31 170 SER A O 1
ATOM 1335 N N . LYS A 1 171 ? -23.422 -7.875 16.297 1 62.69 171 LYS A N 1
ATOM 1336 C CA . LYS A 1 171 ? -24.641 -8.68 16.281 1 62.69 171 LYS A CA 1
ATOM 1337 C C . LYS A 1 171 ? -25.734 -8.031 17.109 1 62.69 171 LYS A C 1
ATOM 1339 O O . LYS A 1 171 ? -26.922 -8.25 16.859 1 62.69 171 LYS A O 1
ATOM 1344 N N . HIS A 1 172 ? -25.344 -7.137 18 1 52.62 172 HIS A N 1
ATOM 1345 C CA . HIS A 1 172 ? -26.344 -6.621 18.922 1 52.62 172 HIS A CA 1
ATOM 1346 C C . HIS A 1 172 ? -26.562 -5.125 18.719 1 52.62 172 HIS A C 1
ATOM 1348 O O . HIS A 1 172 ? -27.625 -4.594 19.078 1 52.62 172 HIS A O 1
ATOM 1354 N N . SER A 1 173 ? -25.578 -4.23 18.375 1 50 173 SER A N 1
ATOM 1355 C CA . SER A 1 173 ? -25.734 -2.783 18.469 1 50 173 SER A CA 1
ATOM 1356 C C . SER A 1 173 ? -25.438 -2.104 17.141 1 50 173 SER A C 1
ATOM 1358 O O . SER A 1 173 ? -24.516 -2.494 16.422 1 50 173 SER A O 1
ATOM 1360 N N . ALA A 1 174 ? -26.406 -1.43 16.625 1 46 174 ALA A N 1
ATOM 1361 C CA . ALA A 1 174 ? -26.297 -0.548 15.461 1 46 174 ALA A CA 1
ATOM 1362 C C . ALA A 1 174 ? -25.219 0.509 15.672 1 46 174 ALA A C 1
ATOM 1364 O O . ALA A 1 174 ? -25.219 1.557 15.023 1 46 174 ALA A O 1
ATOM 1365 N N . VAL A 1 175 ? -24.281 0.632 16.797 1 44.59 175 VAL A N 1
ATOM 1366 C CA . VAL A 1 175 ? -23.438 1.73 17.266 1 44.59 175 VAL A CA 1
ATOM 1367 C C . VAL A 1 175 ? -22.031 1.58 16.688 1 44.59 175 VAL A C 1
ATOM 1369 O O . VAL A 1 175 ? -21.391 0.544 16.859 1 44.59 175 VAL A O 1
ATOM 1372 N N . GLY A 1 176 ? -21.641 2.215 15.492 1 55.03 176 GLY A N 1
ATOM 1373 C CA . GLY A 1 176 ? -20.312 2.227 14.898 1 55.03 176 GLY A CA 1
ATOM 1374 C C . GLY A 1 176 ? -20.125 3.357 13.906 1 55.03 176 GLY A C 1
ATOM 1375 O O . GLY A 1 176 ? -20.938 4.27 13.828 1 55.03 176 GLY A O 1
ATOM 1376 N N . ILE A 1 177 ? -18.922 3.586 13.508 1 66.56 177 ILE A N 1
ATOM 1377 C CA . ILE A 1 177 ? -18.656 4.551 12.445 1 66.56 177 ILE A CA 1
ATOM 1378 C C . ILE A 1 177 ? -19.672 4.363 11.32 1 66.56 177 ILE A C 1
ATOM 1380 O O . ILE A 1 177 ? -19.812 3.262 10.781 1 66.56 177 ILE A O 1
ATOM 1384 N N . PRO A 1 178 ? -20.516 5.383 11.195 1 64 178 PRO A N 1
ATOM 1385 C CA . PRO A 1 178 ? -21.5 5.227 10.125 1 64 178 PRO A CA 1
ATOM 1386 C C . PRO A 1 178 ? -20.859 4.832 8.797 1 64 178 PRO A C 1
ATOM 1388 O O . PRO A 1 178 ? -19.766 5.301 8.461 1 64 178 PRO A O 1
ATOM 1391 N N . LEU A 1 179 ? -21.547 3.775 8.109 1 61.69 179 LEU A N 1
ATOM 1392 C CA . LEU A 1 179 ? -21.047 3.307 6.82 1 61.69 179 LEU A CA 1
ATOM 1393 C C . LEU A 1 179 ? -21.516 4.219 5.691 1 61.69 179 LEU A C 1
ATOM 1395 O O . LEU A 1 179 ? -22.562 4.852 5.797 1 61.69 179 LEU A O 1
ATOM 1399 N N . PRO A 1 180 ? -20.609 4.289 4.691 1 52 180 PRO A N 1
ATOM 1400 C CA . PRO A 1 180 ? -21.094 5.051 3.539 1 52 180 PRO A CA 1
ATOM 1401 C C . PRO A 1 180 ? -22.422 4.531 3.004 1 52 180 PRO A C 1
ATOM 1403 O O . PRO A 1 180 ? -22.688 3.328 3.068 1 52 180 PRO A O 1
ATOM 1406 N N . LYS A 1 181 ? -23.547 5.457 2.947 1 49.88 181 LYS A N 1
ATOM 1407 C CA . LYS A 1 181 ? -24.828 5.09 2.373 1 49.88 181 LYS A CA 1
ATOM 1408 C C . LYS A 1 181 ? -24.672 4.602 0.937 1 49.88 181 LYS A C 1
ATOM 1410 O O . LYS A 1 181 ? -23.844 5.121 0.183 1 49.88 181 LYS A O 1
ATOM 1415 N N . ASP A 1 182 ? -25.172 3.264 0.531 1 42.91 182 ASP A N 1
ATOM 1416 C CA . ASP A 1 182 ? -25.25 2.779 -0.844 1 42.91 182 ASP A CA 1
ATOM 1417 C C . ASP A 1 182 ? -25.812 3.854 -1.774 1 42.91 182 ASP A C 1
ATOM 1419 O O . ASP A 1 182 ? -26.672 4.641 -1.374 1 42.91 182 ASP A O 1
ATOM 1423 N N . MET B 1 1 ? -20.281 -13.883 -14.672 1 50.97 1 MET B N 1
ATOM 1424 C CA . MET B 1 1 ? -19.062 -14.18 -15.422 1 50.97 1 MET B CA 1
ATOM 1425 C C . MET B 1 1 ? -19.219 -13.781 -16.891 1 50.97 1 MET B C 1
ATOM 1427 O O . MET B 1 1 ? -20.188 -14.164 -17.547 1 50.97 1 MET B O 1
ATOM 1431 N N . ASP B 1 2 ? -18.672 -12.633 -17.219 1 69.06 2 ASP B N 1
ATOM 1432 C CA . ASP B 1 2 ? -18.797 -12.195 -18.609 1 69.06 2 ASP B CA 1
ATOM 1433 C C . ASP B 1 2 ? -17.953 -13.078 -19.531 1 69.06 2 ASP B C 1
ATOM 1435 O O . ASP B 1 2 ? -16.719 -13.109 -19.422 1 69.06 2 ASP B O 1
ATOM 1439 N N . LEU B 1 3 ? -18.609 -14.039 -20.219 1 70.69 3 LEU B N 1
ATOM 1440 C CA . LEU B 1 3 ? -18 -15.016 -21.125 1 70.69 3 LEU B CA 1
ATOM 1441 C C . LEU B 1 3 ? -16.984 -14.352 -22.031 1 70.69 3 LEU B C 1
ATOM 1443 O O . LEU B 1 3 ? -15.914 -14.914 -22.281 1 70.69 3 LEU B O 1
ATOM 1447 N N . GLY B 1 4 ? -17.188 -13.18 -22.312 1 89.69 4 GLY B N 1
ATOM 1448 C CA . GLY B 1 4 ? -16.281 -12.453 -23.172 1 89.69 4 GLY B CA 1
ATOM 1449 C C . GLY B 1 4 ? -14.961 -12.102 -22.516 1 89.69 4 GLY B C 1
ATOM 1450 O O . GLY B 1 4 ? -13.898 -12.242 -23.109 1 89.69 4 GLY B O 1
ATOM 1451 N N . ARG B 1 5 ? -15.133 -11.891 -21.281 1 91.25 5 ARG B N 1
ATOM 1452 C CA . ARG B 1 5 ? -13.922 -11.508 -20.547 1 91.25 5 ARG B CA 1
ATOM 1453 C C . ARG B 1 5 ? -13.023 -12.719 -20.328 1 91.25 5 ARG B C 1
ATOM 1455 O O . ARG B 1 5 ? -11.812 -12.648 -20.547 1 91.25 5 ARG B O 1
ATOM 1462 N N . LEU B 1 6 ? -13.586 -13.891 -19.906 1 94.25 6 LEU B N 1
ATOM 1463 C CA . LEU B 1 6 ? -12.828 -15.109 -19.688 1 94.25 6 LEU B CA 1
ATOM 1464 C C . LEU B 1 6 ? -12.141 -15.57 -20.969 1 94.25 6 LEU B C 1
ATOM 1466 O O . LEU B 1 6 ? -10.969 -15.953 -20.938 1 94.25 6 LEU B O 1
ATOM 1470 N N . GLU B 1 7 ? -12.922 -15.492 -22 1 95.19 7 GLU B N 1
ATOM 1471 C CA . GLU B 1 7 ? -12.367 -15.914 -23.281 1 95.19 7 GLU B CA 1
ATOM 1472 C C . GLU B 1 7 ? -11.18 -15.039 -23.688 1 95.19 7 GLU B C 1
ATOM 1474 O O . GLU B 1 7 ? -10.18 -15.539 -24.188 1 95.19 7 GLU B O 1
ATOM 1479 N N . TYR B 1 8 ? -11.352 -13.789 -23.5 1 96.31 8 TYR B N 1
ATOM 1480 C CA . TYR B 1 8 ? -10.281 -12.859 -23.844 1 96.31 8 TYR B CA 1
ATOM 1481 C C . TYR B 1 8 ? -9.031 -13.141 -23.016 1 96.31 8 TYR B C 1
ATOM 1483 O O . TYR B 1 8 ? -7.926 -13.219 -23.562 1 96.31 8 TYR B O 1
ATOM 1491 N N . LEU B 1 9 ? -9.117 -13.297 -21.688 1 97.38 9 LEU B N 1
ATOM 1492 C CA . LEU B 1 9 ? -8 -13.57 -20.797 1 97.38 9 LEU B CA 1
ATOM 1493 C C . LEU B 1 9 ? -7.348 -14.906 -21.125 1 97.38 9 LEU B C 1
ATOM 1495 O O . LEU B 1 9 ? -6.121 -15.031 -21.094 1 97.38 9 LEU B O 1
ATOM 1499 N N . GLN B 1 10 ? -8.203 -15.844 -21.469 1 97.38 10 GLN B N 1
ATOM 1500 C CA . GLN B 1 10 ? -7.68 -17.141 -21.891 1 97.38 10 GLN B CA 1
ATOM 1501 C C . GLN B 1 10 ? -6.793 -17 -23.141 1 97.38 10 GLN B C 1
ATOM 1503 O O . GLN B 1 10 ? -5.766 -17.656 -23.25 1 97.38 10 GLN B O 1
ATOM 1508 N N . ALA B 1 11 ? -7.273 -16.141 -24.031 1 96.88 11 ALA B N 1
ATOM 1509 C CA . ALA B 1 11 ? -6.488 -15.898 -25.234 1 96.88 11 ALA B CA 1
ATOM 1510 C C . ALA B 1 11 ? -5.133 -15.289 -24.891 1 96.88 11 ALA B C 1
ATOM 1512 O O . ALA B 1 11 ? -4.113 -15.648 -25.484 1 96.88 11 ALA B O 1
ATOM 1513 N N . LEU B 1 12 ? -5.051 -14.367 -23.953 1 97.31 12 LEU B N 1
ATOM 1514 C CA . LEU B 1 12 ? -3.797 -13.766 -23.516 1 97.31 12 LEU B CA 1
ATOM 1515 C C . LEU B 1 12 ? -2.871 -14.82 -22.906 1 97.31 12 LEU B C 1
ATOM 1517 O O . LEU B 1 12 ? -1.688 -14.883 -23.266 1 97.31 12 LEU B O 1
ATOM 1521 N N . VAL B 1 13 ? -3.414 -15.703 -22.062 1 98.06 13 VAL B N 1
ATOM 1522 C CA . VAL B 1 13 ? -2.615 -16.734 -21.406 1 98.06 13 VAL B CA 1
ATOM 1523 C C . VAL B 1 13 ? -2.055 -17.703 -22.453 1 98.06 13 VAL B C 1
ATOM 1525 O O . VAL B 1 13 ? -0.879 -18.062 -22.406 1 98.06 13 VAL B O 1
ATOM 1528 N N . THR B 1 14 ? -2.895 -18.031 -23.391 1 97.62 14 THR B N 1
ATOM 1529 C CA . THR B 1 14 ? -2.465 -18.922 -24.469 1 97.62 14 THR B CA 1
ATOM 1530 C C . THR B 1 14 ? -1.338 -18.281 -25.266 1 97.62 14 THR B C 1
ATOM 1532 O O . THR B 1 14 ? -0.336 -18.938 -25.562 1 97.62 14 THR B O 1
ATOM 1535 N N . GLU B 1 15 ? -1.508 -17.016 -25.609 1 97.19 15 GLU B N 1
ATOM 1536 C CA . GLU B 1 15 ? -0.469 -16.297 -26.344 1 97.19 15 GLU B CA 1
ATOM 1537 C C . GLU B 1 15 ? 0.852 -16.297 -25.578 1 97.19 15 GLU B C 1
ATOM 1539 O O . GLU B 1 15 ? 1.916 -16.5 -26.172 1 97.19 15 GLU B O 1
ATOM 1544 N N . PHE B 1 16 ? 0.845 -16.109 -24.344 1 97.62 16 PHE B N 1
ATOM 1545 C CA . PHE B 1 16 ? 2.051 -16.094 -23.516 1 97.62 16 PHE B CA 1
ATOM 1546 C C . PHE B 1 16 ? 2.768 -17.438 -23.594 1 97.62 16 PHE B C 1
ATOM 1548 O O . PHE B 1 16 ? 3.998 -17.5 -23.656 1 97.62 16 PHE B O 1
ATOM 1555 N N . GLN B 1 17 ? 1.947 -18.469 -23.625 1 95.38 17 GLN B N 1
ATOM 1556 C CA . GLN B 1 17 ? 2.49 -19.828 -23.547 1 95.38 17 GLN B CA 1
ATOM 1557 C C . GLN B 1 17 ? 3.07 -20.25 -24.891 1 95.38 17 GLN B C 1
ATOM 1559 O O . GLN B 1 17 ? 4.047 -21 -24.938 1 95.38 17 GLN B O 1
ATOM 1564 N N . VAL B 1 18 ? 2.547 -19.703 -25.922 1 96.12 18 VAL B N 1
ATOM 1565 C CA . VAL B 1 18 ? 2.906 -20.281 -27.203 1 96.12 18 VAL B CA 1
ATOM 1566 C C . VAL B 1 18 ? 3.871 -19.359 -27.938 1 96.12 18 VAL B C 1
ATOM 1568 O O . VAL B 1 18 ? 4.637 -19.797 -28.797 1 96.12 18 VAL B O 1
ATOM 1571 N N . THR B 1 19 ? 3.842 -18.031 -27.641 1 96.44 19 THR B N 1
ATOM 1572 C CA . THR B 1 19 ? 4.652 -17.078 -28.391 1 96.44 19 THR B CA 1
ATOM 1573 C C . THR B 1 19 ? 6.137 -17.297 -28.125 1 96.44 19 THR B C 1
ATOM 1575 O O . THR B 1 19 ? 6.523 -17.656 -27.016 1 96.44 19 THR B O 1
ATOM 1578 N N . GLU B 1 20 ? 6.98 -17.078 -29.109 1 93.62 20 GLU B N 1
ATOM 1579 C CA . GLU B 1 20 ? 8.43 -17.141 -28.984 1 93.62 20 GLU B CA 1
ATOM 1580 C C . GLU B 1 20 ? 9.023 -15.727 -28.906 1 93.62 20 GLU B C 1
ATOM 1582 O O . GLU B 1 20 ? 10.234 -15.57 -28.703 1 93.62 20 GLU B O 1
ATOM 1587 N N . SER B 1 21 ? 8.219 -14.773 -29.047 1 94.62 21 SER B N 1
ATOM 1588 C CA . SER B 1 21 ? 8.633 -13.375 -29 1 94.62 21 SER B CA 1
ATOM 1589 C C . SER B 1 21 ? 8.688 -12.859 -27.562 1 94.62 21 SER B C 1
ATOM 1591 O O . SER B 1 21 ? 7.668 -12.859 -26.859 1 94.62 21 SER B O 1
ATOM 1593 N N . SER B 1 22 ? 9.883 -12.367 -27.172 1 93.5 22 SER B N 1
ATOM 1594 C CA . SER B 1 22 ? 10.039 -11.805 -25.844 1 93.5 22 SER B CA 1
ATOM 1595 C C . SER B 1 22 ? 9.188 -10.555 -25.656 1 93.5 22 SER B C 1
ATOM 1597 O O . SER B 1 22 ? 8.609 -10.336 -24.594 1 93.5 22 SER B O 1
ATOM 1599 N N . GLU B 1 23 ? 9.156 -9.812 -26.656 1 94.88 23 GLU B N 1
ATOM 1600 C CA . GLU B 1 23 ? 8.359 -8.594 -26.609 1 94.88 23 GLU B CA 1
ATOM 1601 C C . GLU B 1 23 ? 6.875 -8.914 -26.438 1 94.88 23 GLU B C 1
ATOM 1603 O O . GLU B 1 23 ? 6.176 -8.219 -25.688 1 94.88 23 GLU B O 1
ATOM 1608 N N . ALA B 1 24 ? 6.449 -9.914 -27.172 1 95.81 24 ALA B N 1
ATOM 1609 C CA . ALA B 1 24 ? 5.055 -10.336 -27.047 1 95.81 24 ALA B CA 1
ATOM 1610 C C . ALA B 1 24 ? 4.762 -10.836 -25.625 1 95.81 24 ALA B C 1
ATOM 1612 O O . ALA B 1 24 ? 3.723 -10.5 -25.047 1 95.81 24 ALA B O 1
ATOM 1613 N N . LYS B 1 25 ? 5.633 -11.586 -25.062 1 96.94 25 LYS B N 1
ATOM 1614 C CA . LYS B 1 25 ? 5.473 -12.07 -23.703 1 96.94 25 LYS B CA 1
ATOM 1615 C C . LYS B 1 25 ? 5.363 -10.914 -22.719 1 96.94 25 LYS B C 1
ATOM 1617 O O . LYS B 1 25 ? 4.512 -10.93 -21.812 1 96.94 25 LYS B O 1
ATOM 1622 N N . GLU B 1 26 ? 6.188 -9.883 -22.938 1 97.56 26 GLU B N 1
ATOM 1623 C CA . GLU B 1 26 ? 6.172 -8.719 -22.047 1 97.56 26 GLU B CA 1
ATOM 1624 C C . GLU B 1 26 ? 4.836 -7.988 -22.125 1 97.56 26 GLU B C 1
ATOM 1626 O O . GLU B 1 26 ? 4.285 -7.59 -21.094 1 97.56 26 GLU B O 1
ATOM 1631 N N . GLN B 1 27 ? 4.379 -7.848 -23.312 1 96.69 27 GLN B N 1
ATOM 1632 C CA . GLN B 1 27 ? 3.115 -7.145 -23.516 1 96.69 27 GLN B CA 1
ATOM 1633 C C . GLN B 1 27 ? 1.958 -7.902 -22.859 1 96.69 27 GLN B C 1
ATOM 1635 O O . GLN B 1 27 ? 1.091 -7.293 -22.234 1 96.69 27 GLN B O 1
ATOM 1640 N N . VAL B 1 28 ? 1.923 -9.188 -23.078 1 97.69 28 VAL B N 1
ATOM 1641 C CA . VAL B 1 28 ? 0.859 -10.008 -22.516 1 97.69 28 VAL B CA 1
ATOM 1642 C C . VAL B 1 28 ? 0.921 -9.945 -20.984 1 97.69 28 VAL B C 1
ATOM 1644 O O . VAL B 1 28 ? -0.1 -9.742 -20.328 1 97.69 28 VAL B O 1
ATOM 1647 N N . LEU B 1 29 ? 2.127 -10.07 -20.438 1 98.25 29 LEU B N 1
ATOM 1648 C CA . LEU B 1 29 ? 2.279 -10.062 -18.984 1 98.25 29 LEU B CA 1
ATOM 1649 C C . LEU B 1 29 ? 1.911 -8.695 -18.406 1 98.25 29 LEU B C 1
ATOM 1651 O O . LEU B 1 29 ? 1.301 -8.609 -17.344 1 98.25 29 LEU B O 1
ATOM 1655 N N . ALA B 1 30 ? 2.289 -7.641 -19.141 1 97.56 30 ALA B N 1
ATOM 1656 C CA . ALA B 1 30 ? 1.894 -6.297 -18.719 1 97.56 30 ALA B CA 1
ATOM 1657 C C . ALA B 1 30 ? 0.374 -6.164 -18.672 1 97.56 30 ALA B C 1
ATOM 1659 O O . ALA B 1 30 ? -0.171 -5.59 -17.719 1 97.56 30 ALA B O 1
ATOM 1660 N N . ASN B 1 31 ? -0.284 -6.672 -19.641 1 96.88 31 ASN B N 1
ATOM 1661 C CA . ASN B 1 31 ? -1.741 -6.625 -19.688 1 96.88 31 ASN B CA 1
ATOM 1662 C C . ASN B 1 31 ? -2.365 -7.414 -18.547 1 96.88 31 ASN B C 1
ATOM 1664 O O . ASN B 1 31 ? -3.285 -6.93 -17.875 1 96.88 31 ASN B O 1
ATOM 1668 N N . LEU B 1 32 ? -1.822 -8.609 -18.328 1 98.12 32 LEU B N 1
ATOM 1669 C CA . LEU B 1 32 ? -2.35 -9.438 -17.25 1 98.12 32 LEU B CA 1
ATOM 1670 C C . LEU B 1 32 ? -2.146 -8.773 -15.891 1 98.12 32 LEU B C 1
ATOM 1672 O O . LEU B 1 32 ? -3.031 -8.82 -15.031 1 98.12 32 LEU B O 1
ATOM 1676 N N . ALA B 1 33 ? -1.015 -8.109 -15.703 1 97.94 33 ALA B N 1
ATOM 1677 C CA . ALA B 1 33 ? -0.762 -7.387 -14.461 1 97.94 33 ALA B CA 1
ATOM 1678 C C . ALA B 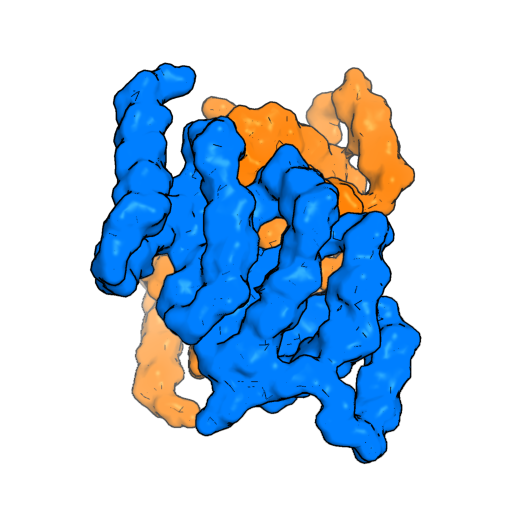1 33 ? -1.767 -6.25 -14.266 1 97.94 33 ALA B C 1
ATOM 1680 O O . ALA B 1 33 ? -2.221 -5.996 -13.148 1 97.94 33 ALA B O 1
ATOM 1681 N N . ASN B 1 34 ? -2.072 -5.605 -15.359 1 94.25 34 ASN B N 1
ATOM 1682 C CA . ASN B 1 34 ? -3.061 -4.535 -15.312 1 94.25 34 ASN B CA 1
ATOM 1683 C C . ASN B 1 34 ? -4.445 -5.062 -14.961 1 94.25 34 ASN B C 1
ATOM 1685 O O . ASN B 1 34 ? -5.176 -4.438 -14.188 1 94.25 34 ASN B O 1
ATOM 1689 N N . PHE B 1 35 ? -4.816 -6.223 -15.5 1 95.69 35 PHE B N 1
ATOM 1690 C CA . PHE B 1 35 ? -6.113 -6.828 -15.211 1 95.69 35 PHE B CA 1
ATOM 1691 C C . PHE B 1 35 ? -6.176 -7.309 -13.766 1 95.69 35 PHE B C 1
ATOM 1693 O O . PHE B 1 35 ? -7.25 -7.34 -13.164 1 95.69 35 PHE B O 1
ATOM 1700 N N . ALA B 1 36 ? -5.047 -7.574 -13.281 1 97.1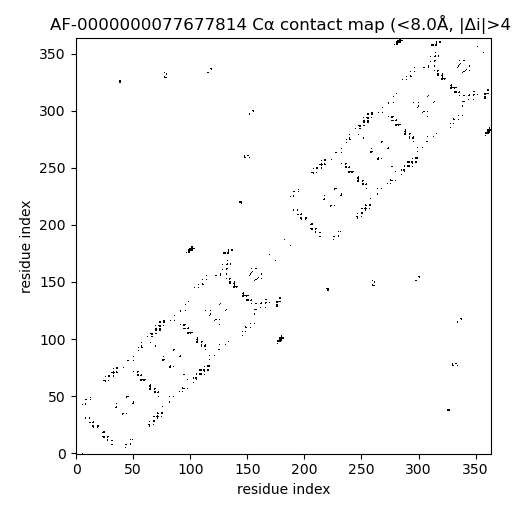9 36 ALA B N 1
ATOM 1701 C CA . ALA B 1 36 ? -4.961 -8.078 -11.914 1 97.19 36 ALA B CA 1
ATOM 1702 C C . ALA B 1 36 ? -5.312 -6.988 -10.906 1 97.19 36 ALA B C 1
ATOM 1704 O O . ALA B 1 36 ? -5.574 -7.277 -9.734 1 97.19 36 ALA B O 1
ATOM 1705 N N . TYR B 1 37 ? -5.344 -5.785 -11.398 1 90.81 37 TYR B N 1
ATOM 1706 C CA . TYR B 1 37 ? -5.656 -4.672 -10.508 1 90.81 37 TYR B CA 1
ATOM 1707 C C . TYR B 1 37 ? -7.141 -4.66 -10.148 1 90.81 37 TYR B C 1
ATOM 1709 O O . TYR B 1 37 ? -7.516 -4.242 -9.055 1 90.81 37 TYR B O 1
ATOM 1717 N N . ASP B 1 38 ? -7.914 -5.086 -11.055 1 92.19 38 ASP B N 1
ATOM 1718 C CA . ASP B 1 38 ? -9.367 -5.004 -10.891 1 92.19 38 ASP B CA 1
ATOM 1719 C C . ASP B 1 38 ? -9.93 -6.305 -10.32 1 92.19 38 ASP B C 1
ATOM 1721 O O . ASP B 1 38 ? -9.859 -7.352 -10.969 1 92.19 38 ASP B O 1
ATOM 1725 N N . PRO B 1 39 ? -10.68 -6.258 -9.188 1 92.5 39 PRO B N 1
ATOM 1726 C CA . PRO B 1 39 ? -11.195 -7.465 -8.531 1 92.5 39 PRO B CA 1
ATOM 1727 C C . PRO B 1 39 ? -12.203 -8.219 -9.391 1 92.5 39 PRO B C 1
ATOM 1729 O O . PRO B 1 39 ? -12.406 -9.422 -9.195 1 92.5 39 PRO B O 1
ATOM 1732 N N . LYS B 1 40 ? -12.773 -7.574 -10.297 1 92.69 40 LYS B N 1
ATOM 1733 C CA . LYS B 1 40 ? -13.719 -8.242 -11.188 1 92.69 40 LYS B CA 1
ATOM 1734 C C . LYS B 1 40 ? -13.031 -9.352 -11.984 1 92.69 40 LYS B C 1
ATOM 1736 O O . LYS B 1 40 ? -13.688 -10.273 -12.469 1 92.69 40 LYS B O 1
ATOM 1741 N N . ASN B 1 41 ? -11.75 -9.344 -12.047 1 95.75 41 ASN B N 1
ATOM 1742 C CA . ASN B 1 41 ? -11 -10.297 -12.859 1 95.75 41 ASN B CA 1
ATOM 1743 C C . ASN B 1 41 ? -10.422 -11.422 -12.008 1 95.75 41 ASN B C 1
ATOM 1745 O O . ASN B 1 41 ? -9.883 -12.391 -12.539 1 95.75 41 ASN B O 1
ATOM 1749 N N . TYR B 1 42 ? -10.523 -11.398 -10.711 1 96.5 42 TYR B N 1
ATOM 1750 C CA . TYR B 1 42 ? -9.797 -12.297 -9.828 1 96.5 42 TYR B CA 1
ATOM 1751 C C . TYR B 1 42 ? -10.18 -13.75 -10.094 1 96.5 42 TYR B C 1
ATOM 1753 O O . TYR B 1 42 ? -9.305 -14.609 -10.242 1 96.5 42 TYR B O 1
ATOM 1761 N N . GLU B 1 43 ? -11.43 -13.969 -10.164 1 95.44 43 GLU B N 1
ATOM 1762 C CA . GLU B 1 43 ? -11.898 -15.336 -10.367 1 95.44 43 GLU B CA 1
ATOM 1763 C C . GLU B 1 43 ? -11.406 -15.898 -11.695 1 95.44 43 GLU B C 1
ATOM 1765 O O . GLU B 1 43 ? -10.969 -17.047 -11.766 1 95.44 43 GLU B O 1
ATOM 1770 N N . TYR B 1 44 ? -11.5 -15.047 -12.75 1 97.19 44 TYR B N 1
ATOM 1771 C CA . TYR B 1 44 ? -11.031 -15.477 -14.062 1 97.19 44 TYR B CA 1
ATOM 1772 C C . TYR B 1 44 ? -9.539 -15.766 -14.039 1 97.19 44 TYR B C 1
ATOM 1774 O O . TYR B 1 44 ? -9.086 -16.781 -14.586 1 97.19 44 TYR B O 1
ATOM 1782 N N . LEU B 1 45 ? -8.781 -14.93 -13.406 1 98.19 45 LEU B N 1
ATOM 1783 C CA . LEU B 1 45 ? -7.332 -15.086 -13.359 1 98.19 45 LEU B CA 1
ATOM 1784 C C . LEU B 1 45 ? -6.945 -16.344 -12.594 1 98.19 45 LEU B C 1
ATOM 1786 O O . LEU B 1 45 ? -6.008 -17.047 -12.984 1 98.19 45 LEU B O 1
ATOM 1790 N N . ARG B 1 46 ? -7.703 -16.672 -11.523 1 97.69 46 ARG B N 1
ATOM 1791 C CA . ARG B 1 46 ? -7.465 -17.906 -10.781 1 97.69 46 ARG B CA 1
ATOM 1792 C C . ARG B 1 46 ? -7.77 -19.125 -11.641 1 97.69 46 ARG B C 1
ATOM 1794 O O . ARG B 1 46 ? -6.98 -20.062 -11.695 1 97.69 46 ARG B O 1
ATOM 1801 N N . GLN B 1 47 ? -8.914 -19.047 -12.266 1 97.31 47 GLN B N 1
ATOM 1802 C CA . GLN B 1 47 ? -9.344 -20.156 -13.117 1 97.31 47 GLN B CA 1
ATOM 1803 C C . GLN B 1 47 ? -8.305 -20.438 -14.203 1 97.31 47 GLN B C 1
ATOM 1805 O O . GLN B 1 47 ? -8.078 -21.594 -14.555 1 97.31 47 GLN B O 1
ATOM 1810 N N . LEU B 1 48 ? -7.668 -19.406 -14.688 1 98.12 48 LEU B N 1
ATOM 1811 C CA . LEU B 1 48 ? -6.719 -19.531 -15.781 1 98.12 48 LEU B CA 1
ATOM 1812 C C . LEU B 1 48 ? -5.301 -19.75 -15.258 1 98.12 48 LEU B C 1
ATOM 1814 O O . LEU B 1 48 ? -4.344 -19.734 -16.031 1 98.12 48 LEU B O 1
ATOM 1818 N N . GLN B 1 49 ? -5.086 -19.875 -13.938 1 98.12 49 GLN B N 1
ATOM 1819 C CA . GLN B 1 49 ? -3.82 -20.156 -13.266 1 98.12 49 GLN B CA 1
ATOM 1820 C C . GLN B 1 49 ? -2.791 -19.062 -13.555 1 98.12 49 GLN B C 1
ATOM 1822 O O . GLN B 1 49 ? -1.614 -19.359 -13.781 1 98.12 49 GLN B O 1
ATOM 1827 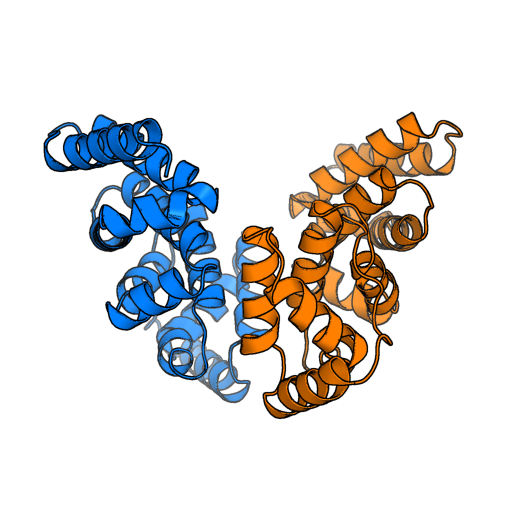N N . VAL B 1 50 ? -3.305 -17.859 -13.562 1 98.56 50 VAL B N 1
ATOM 1828 C CA . VAL B 1 50 ? -2.426 -16.734 -13.852 1 98.56 50 VAL B CA 1
ATOM 1829 C C . VAL B 1 50 ? -1.494 -16.484 -12.672 1 98.56 50 VAL B C 1
ATOM 1831 O O . VAL B 1 50 ? -0.367 -16.016 -12.844 1 98.56 50 VAL B O 1
ATOM 1834 N N . LEU B 1 51 ? -1.898 -16.828 -11.453 1 98.69 51 LEU B N 1
ATOM 1835 C CA . LEU B 1 51 ? -1 -16.719 -10.305 1 98.69 51 LEU B CA 1
ATOM 1836 C C . LEU B 1 51 ? 0.251 -17.562 -10.523 1 98.69 51 LEU B C 1
ATOM 1838 O O . LEU B 1 51 ? 1.367 -17.109 -10.273 1 98.69 51 LEU B O 1
ATOM 1842 N N . ASP B 1 52 ? 0.015 -18.812 -11.016 1 98.5 52 ASP B N 1
ATOM 1843 C CA . ASP B 1 52 ? 1.152 -19.672 -11.312 1 98.5 52 ASP B CA 1
ATOM 1844 C C . ASP B 1 52 ? 2.035 -19.062 -12.398 1 98.5 52 ASP B C 1
ATOM 1846 O O . ASP B 1 52 ? 3.264 -19.141 -12.328 1 98.5 52 ASP B O 1
ATOM 1850 N N . LEU B 1 53 ? 1.353 -18.5 -13.352 1 98.38 53 LEU B N 1
ATOM 1851 C CA . LEU B 1 53 ? 2.078 -17.875 -14.453 1 98.38 53 LEU B CA 1
ATOM 1852 C C . LEU B 1 53 ? 2.982 -16.766 -13.938 1 98.38 53 LEU B C 1
ATOM 1854 O O . LEU B 1 53 ? 4.152 -16.688 -14.32 1 98.38 53 LEU B O 1
ATOM 1858 N N . PHE B 1 54 ? 2.484 -15.859 -13.117 1 98.75 54 PHE B N 1
ATOM 1859 C CA . PHE B 1 54 ? 3.277 -14.781 -12.539 1 98.75 54 PHE B CA 1
ATOM 1860 C C . PHE B 1 54 ? 4.418 -15.344 -11.695 1 98.75 54 PHE B C 1
ATOM 1862 O O . PHE B 1 54 ? 5.555 -14.875 -11.789 1 98.75 54 PHE B O 1
ATOM 1869 N N . LEU B 1 55 ? 4.152 -16.359 -10.844 1 98.69 55 LEU B N 1
ATOM 1870 C CA . LEU B 1 55 ? 5.18 -16.953 -9.992 1 98.69 55 LEU B CA 1
ATOM 1871 C C . LEU B 1 55 ? 6.312 -17.531 -10.828 1 98.69 55 LEU B C 1
ATOM 1873 O O . LEU B 1 55 ? 7.488 -17.328 -10.516 1 98.69 55 LEU B O 1
ATOM 1877 N N . ASP B 1 56 ? 5.957 -18.188 -11.883 1 97.75 56 ASP B N 1
ATOM 1878 C CA . ASP B 1 56 ? 6.957 -18.766 -12.773 1 97.75 56 ASP B CA 1
ATOM 1879 C C . ASP B 1 56 ? 7.797 -17.688 -13.438 1 97.75 56 ASP B C 1
ATOM 1881 O O . ASP B 1 56 ? 9 -17.844 -13.641 1 97.75 56 ASP B O 1
ATOM 1885 N N . ALA B 1 57 ? 7.164 -16.594 -13.789 1 97.94 57 ALA B N 1
ATOM 1886 C CA . ALA B 1 57 ? 7.828 -15.516 -14.508 1 97.94 57 ALA B CA 1
ATOM 1887 C C . ALA B 1 57 ? 8.852 -14.812 -13.625 1 97.94 57 ALA B C 1
ATOM 1889 O O . ALA B 1 57 ? 9.727 -14.094 -14.117 1 97.94 57 ALA B O 1
ATOM 1890 N N . LEU B 1 58 ? 8.812 -14.984 -12.281 1 98.38 58 LEU B N 1
ATOM 1891 C CA . LEU B 1 58 ? 9.766 -14.359 -11.367 1 98.38 58 LEU B CA 1
ATOM 1892 C C . LEU B 1 58 ? 11.156 -14.961 -11.539 1 98.38 58 LEU B C 1
ATOM 1894 O O . LEU B 1 58 ? 12.148 -14.375 -11.094 1 98.38 58 LEU B O 1
ATOM 1898 N N . THR B 1 59 ? 11.242 -16.109 -12.156 1 95.88 59 THR B N 1
ATOM 1899 C CA . THR B 1 59 ? 12.531 -16.766 -12.328 1 95.88 59 THR B CA 1
ATOM 1900 C C . THR B 1 59 ? 13.086 -16.547 -13.727 1 95.88 59 THR B C 1
ATOM 1902 O O . THR B 1 59 ? 14.117 -17.094 -14.094 1 95.88 59 THR B O 1
ATOM 1905 N N . GLU B 1 60 ? 12.391 -15.781 -14.5 1 94.31 60 GLU B N 1
ATOM 1906 C CA . GLU B 1 60 ? 12.859 -15.461 -15.844 1 94.31 60 GLU B CA 1
ATOM 1907 C C . GLU B 1 60 ? 14.086 -14.555 -15.797 1 94.31 60 GLU B C 1
ATOM 1909 O O . GLU B 1 60 ? 14.32 -13.867 -14.797 1 94.31 60 GLU B O 1
ATOM 1914 N N . ASP B 1 61 ? 14.797 -14.508 -16.859 1 93.56 61 ASP B N 1
ATOM 1915 C CA . ASP B 1 61 ? 16 -13.695 -16.953 1 93.56 61 ASP B CA 1
ATOM 1916 C C . ASP B 1 61 ? 15.664 -12.25 -17.328 1 93.56 61 ASP B C 1
ATOM 1918 O O . ASP B 1 61 ? 16.406 -11.32 -16.969 1 93.56 61 ASP B O 1
ATOM 1922 N N . LYS B 1 62 ? 14.641 -12.125 -18.078 1 95.31 62 LYS B N 1
ATOM 1923 C CA . LYS B 1 62 ? 14.266 -10.789 -18.547 1 95.31 62 LYS B CA 1
ATOM 1924 C C . LYS B 1 62 ? 13.656 -9.969 -17.406 1 95.31 62 LYS B C 1
ATOM 1926 O O . LYS B 1 62 ? 12.57 -10.289 -16.922 1 95.31 62 LYS B O 1
ATOM 1931 N N . GLU B 1 63 ? 14.25 -8.781 -17.109 1 96.12 63 GLU B N 1
ATOM 1932 C CA . GLU B 1 63 ? 13.875 -7.945 -15.977 1 96.12 63 GLU B CA 1
ATOM 1933 C C . GLU B 1 63 ? 12.461 -7.414 -16.125 1 96.12 63 GLU B C 1
ATOM 1935 O O . GLU B 1 63 ? 11.727 -7.289 -15.141 1 96.12 63 GLU B O 1
ATOM 1940 N N . THR B 1 64 ? 12.148 -7.117 -17.344 1 96.94 64 THR B N 1
ATOM 1941 C CA . THR B 1 64 ? 10.82 -6.555 -17.578 1 96.94 64 THR B CA 1
ATOM 1942 C C . THR B 1 64 ? 9.734 -7.574 -17.25 1 96.94 64 THR B C 1
ATOM 1944 O O . THR B 1 64 ? 8.672 -7.219 -16.734 1 96.94 64 THR B O 1
ATOM 1947 N N . LEU B 1 65 ? 9.953 -8.844 -17.562 1 97.81 65 LEU B N 1
ATOM 1948 C CA . LEU B 1 65 ? 9 -9.898 -17.234 1 97.81 65 LEU B CA 1
ATOM 1949 C C . LEU B 1 65 ? 8.836 -10.039 -15.719 1 97.81 65 LEU B C 1
ATOM 1951 O O . LEU B 1 65 ? 7.719 -10.156 -15.219 1 97.81 65 LEU B O 1
ATOM 1955 N N . VAL B 1 66 ? 9.945 -9.93 -15.047 1 98.5 66 VAL B N 1
ATOM 1956 C CA . VAL B 1 66 ? 9.938 -10.039 -13.594 1 98.5 66 VAL B CA 1
ATOM 1957 C C . VAL B 1 66 ? 9.172 -8.867 -12.984 1 98.5 66 VAL B C 1
ATOM 1959 O O . VAL B 1 66 ? 8.352 -9.055 -12.086 1 98.5 66 VAL B O 1
ATOM 1962 N N . GLU B 1 67 ? 9.414 -7.711 -13.539 1 98.44 67 GLU B N 1
ATOM 1963 C CA . GLU B 1 67 ? 8.75 -6.508 -13.047 1 98.44 67 GLU B CA 1
ATOM 1964 C C . GLU B 1 67 ? 7.234 -6.621 -13.164 1 98.44 67 GLU B C 1
ATOM 1966 O O . GLU B 1 67 ? 6.508 -6.34 -12.211 1 98.44 67 GLU B O 1
ATOM 1971 N N . PHE B 1 68 ? 6.723 -7.086 -14.273 1 98.31 68 PHE B N 1
ATOM 1972 C CA . PHE B 1 68 ? 5.285 -7.199 -14.484 1 98.31 68 PHE B CA 1
ATOM 1973 C C . PHE B 1 68 ? 4.699 -8.328 -13.641 1 98.31 68 PHE B C 1
ATOM 1975 O O . PHE B 1 68 ? 3.596 -8.203 -13.109 1 98.31 68 PHE B O 1
ATOM 1982 N N . ALA B 1 69 ? 5.445 -9.375 -13.531 1 98.75 69 ALA B N 1
ATOM 1983 C CA . ALA B 1 69 ? 4.961 -10.516 -12.766 1 98.75 69 ALA B CA 1
ATOM 1984 C C . ALA B 1 69 ? 4.789 -10.156 -11.297 1 98.75 69 ALA B C 1
ATOM 1986 O O . ALA B 1 69 ? 3.74 -10.43 -10.703 1 98.75 69 ALA B O 1
ATOM 1987 N N . ILE B 1 70 ? 5.793 -9.5 -10.695 1 98.88 70 ILE B N 1
ATOM 1988 C CA . ILE B 1 70 ? 5.719 -9.141 -9.281 1 98.88 70 ILE B CA 1
ATOM 1989 C C . ILE B 1 70 ? 4.633 -8.086 -9.078 1 98.88 70 ILE B C 1
ATOM 1991 O O . ILE B 1 70 ? 3.932 -8.102 -8.062 1 98.88 70 ILE B O 1
ATOM 1995 N N . GLY B 1 71 ? 4.551 -7.195 -10.047 1 98.31 71 GLY B N 1
ATOM 1996 C CA . GLY B 1 71 ? 3.447 -6.246 -9.992 1 98.31 71 GLY B CA 1
ATOM 1997 C C . GLY B 1 71 ? 2.086 -6.914 -10 1 98.31 71 GLY B C 1
ATOM 1998 O O . GLY B 1 71 ? 1.196 -6.531 -9.242 1 98.31 71 GLY B O 1
ATOM 1999 N N . GLY B 1 72 ? 1.891 -7.906 -10.852 1 98.5 72 GLY B N 1
ATOM 2000 C CA . GLY B 1 72 ? 0.657 -8.672 -10.883 1 98.5 72 GLY B CA 1
ATOM 2001 C C . GLY B 1 72 ? 0.369 -9.383 -9.57 1 98.5 72 GLY B C 1
ATOM 2002 O O . GLY B 1 72 ? -0.756 -9.336 -9.07 1 98.5 72 GLY B O 1
ATOM 2003 N N . LEU B 1 73 ? 1.4 -9.984 -9.023 1 98.75 73 LEU B N 1
ATOM 2004 C CA . LEU B 1 73 ? 1.251 -10.688 -7.75 1 98.75 73 LEU B CA 1
ATOM 2005 C C . LEU B 1 73 ? 0.89 -9.711 -6.633 1 98.75 73 LEU B C 1
ATOM 2007 O O . LEU B 1 73 ? 0.045 -10.016 -5.789 1 98.75 73 LEU B O 1
ATOM 2011 N N . CYS B 1 74 ? 1.524 -8.547 -6.664 1 97.25 74 CYS B N 1
ATOM 2012 C CA . CYS B 1 74 ? 1.238 -7.523 -5.664 1 97.25 74 CYS B CA 1
ATOM 2013 C C . CYS B 1 74 ? -0.225 -7.102 -5.719 1 97.25 74 CYS B C 1
ATOM 2015 O O . CYS B 1 74 ? -0.871 -6.949 -4.68 1 97.25 74 CYS B O 1
ATOM 2017 N N . ASN B 1 75 ? -0.696 -7.012 -6.891 1 93.94 75 ASN B N 1
ATOM 2018 C CA . ASN B 1 75 ? -2.088 -6.613 -7.074 1 93.94 75 ASN B CA 1
ATOM 2019 C C . ASN B 1 75 ? -3.049 -7.711 -6.625 1 93.94 75 ASN B C 1
ATOM 2021 O O . ASN B 1 75 ? -4.109 -7.426 -6.066 1 93.94 75 ASN B O 1
ATOM 2025 N N . LEU B 1 76 ? -2.727 -8.938 -6.793 1 97.75 76 LEU B N 1
ATOM 2026 C CA . LEU B 1 76 ? -3.629 -10.062 -6.566 1 97.75 76 LEU B CA 1
ATOM 2027 C C . LEU B 1 76 ? -3.607 -10.484 -5.102 1 97.75 76 LEU B C 1
ATOM 2029 O O . LEU B 1 76 ? -4.602 -11 -4.582 1 97.75 76 LEU B O 1
ATOM 2033 N N . CYS B 1 77 ? -2.543 -10.234 -4.418 1 97.25 77 CYS B N 1
ATOM 2034 C CA . CYS B 1 77 ? -2.32 -10.867 -3.121 1 97.25 77 CYS B CA 1
ATOM 2035 C C . CYS B 1 77 ? -3.162 -10.203 -2.039 1 97.25 77 CYS B C 1
ATOM 2037 O O . CYS B 1 77 ? -3.301 -10.734 -0.937 1 97.25 77 CYS B O 1
ATOM 2039 N N . LEU B 1 78 ? -3.805 -9.117 -2.326 1 92.75 78 LEU B N 1
ATOM 2040 C CA . LEU B 1 78 ? -4.68 -8.461 -1.36 1 92.75 78 LEU B CA 1
ATOM 2041 C C . LEU B 1 78 ? -5.945 -9.281 -1.128 1 92.75 78 LEU B C 1
ATOM 2043 O O . LEU B 1 78 ? -6.586 -9.164 -0.081 1 92.75 78 LEU B O 1
ATOM 2047 N N . ASP B 1 79 ? -6.305 -10.047 -2.145 1 94.62 79 ASP B N 1
ATOM 2048 C CA . ASP B 1 79 ? -7.441 -10.945 -2.012 1 94.62 79 ASP B CA 1
ATOM 2049 C C . ASP B 1 79 ? -7.074 -12.18 -1.189 1 94.62 79 ASP B C 1
ATOM 2051 O O . ASP B 1 79 ? -6.09 -12.859 -1.485 1 94.62 79 ASP B O 1
ATOM 2055 N N . LYS B 1 80 ? -7.902 -12.453 -0.261 1 91.75 80 LYS B N 1
ATOM 2056 C CA . LYS B 1 80 ? -7.578 -13.523 0.679 1 91.75 80 LYS B CA 1
ATOM 2057 C C . LYS B 1 80 ? -7.375 -14.852 -0.046 1 91.75 80 LYS B C 1
ATOM 2059 O O . LYS B 1 80 ? -6.445 -15.594 0.267 1 91.75 80 LYS B O 1
ATOM 2064 N N . THR B 1 81 ? -8.234 -15.133 -0.952 1 95.12 81 THR B N 1
ATOM 2065 C CA . THR B 1 81 ? -8.125 -16.391 -1.686 1 95.12 81 THR B CA 1
ATOM 2066 C C . THR B 1 81 ? -6.809 -16.453 -2.457 1 95.12 81 THR B C 1
ATOM 2068 O O . THR B 1 81 ? -6.129 -17.484 -2.449 1 95.12 81 THR B O 1
ATOM 2071 N N . ASN B 1 82 ? -6.535 -15.375 -3.096 1 97.75 82 ASN B N 1
ATOM 2072 C CA . ASN B 1 82 ? -5.27 -15.289 -3.818 1 97.75 82 ASN B CA 1
ATOM 2073 C C . ASN B 1 82 ? -4.074 -15.383 -2.873 1 97.75 82 ASN B C 1
ATOM 2075 O O . ASN B 1 82 ? -3.094 -16.062 -3.168 1 97.75 82 ASN B O 1
ATOM 2079 N N . LYS B 1 83 ? -4.148 -14.664 -1.782 1 97 83 LYS B N 1
ATOM 2080 C CA . LYS B 1 83 ? -3.096 -14.68 -0.77 1 97 83 LYS B CA 1
ATOM 2081 C C . LYS B 1 83 ? -2.824 -16.109 -0.287 1 97 83 LYS B C 1
ATOM 2083 O O . LYS B 1 83 ? -1.677 -16.562 -0.281 1 97 83 LYS B O 1
ATOM 2088 N N . ASP B 1 84 ? -3.854 -16.812 0.063 1 96.5 84 ASP B N 1
ATOM 2089 C CA . ASP B 1 84 ? -3.729 -18.188 0.535 1 96.5 84 ASP B CA 1
ATOM 2090 C C . ASP B 1 84 ? -3.088 -19.078 -0.529 1 96.5 84 ASP B C 1
ATOM 2092 O O . ASP B 1 84 ? -2.24 -19.922 -0.217 1 96.5 84 ASP B O 1
ATOM 2096 N N . TYR B 1 85 ? -3.498 -18.875 -1.729 1 98.12 85 TYR B N 1
ATOM 2097 C CA . TYR B 1 85 ? -2.953 -19.672 -2.824 1 98.12 85 TYR B CA 1
ATOM 2098 C C . TYR B 1 85 ? -1.451 -19.453 -2.963 1 98.12 85 TYR B C 1
ATOM 2100 O O . TYR B 1 85 ? -0.683 -20.406 -3.066 1 98.12 85 TYR B O 1
ATOM 2108 N N . ILE B 1 86 ? -1.011 -18.188 -2.979 1 98.56 86 ILE B N 1
ATOM 2109 C CA . ILE B 1 86 ? 0.398 -17.859 -3.146 1 98.56 86 ILE B CA 1
ATOM 2110 C C . ILE B 1 86 ? 1.217 -18.469 -2.012 1 98.56 86 ILE B C 1
ATOM 2112 O O . ILE B 1 86 ? 2.287 -19.031 -2.246 1 98.56 86 ILE B O 1
ATOM 2116 N N . LEU B 1 87 ? 0.697 -18.375 -0.798 1 98.06 87 LEU B N 1
ATOM 2117 C CA . LEU B 1 87 ? 1.394 -18.906 0.366 1 98.06 87 LEU B CA 1
ATOM 2118 C C . LEU B 1 87 ? 1.488 -20.438 0.293 1 98.06 87 LEU B C 1
ATOM 2120 O O . LEU B 1 87 ? 2.551 -21 0.548 1 98.06 87 LEU B O 1
ATOM 2124 N N . GLU B 1 88 ? 0.439 -21.047 -0.141 1 97.5 88 GLU B N 1
ATOM 2125 C CA . GLU B 1 88 ? 0.399 -22.5 -0.231 1 97.5 88 GLU B CA 1
ATOM 2126 C C . GLU B 1 88 ? 1.293 -23.016 -1.358 1 97.5 88 GLU B C 1
ATOM 2128 O O . GLU B 1 88 ? 1.839 -24.109 -1.276 1 97.5 88 GLU B O 1
ATOM 2133 N N . ALA B 1 89 ? 1.453 -22.234 -2.34 1 96.81 89 ALA B N 1
ATOM 2134 C CA . ALA B 1 89 ? 2.27 -22.594 -3.494 1 96.81 89 ALA B CA 1
ATOM 2135 C C . ALA B 1 89 ? 3.742 -22.281 -3.248 1 96.81 89 ALA B C 1
ATOM 2137 O O . ALA B 1 89 ? 4.547 -22.281 -4.184 1 96.81 89 ALA B O 1
ATOM 2138 N N . ASN B 1 90 ? 4.102 -21.938 -2.045 1 96.75 90 ASN B N 1
ATOM 2139 C CA . ASN B 1 90 ? 5.465 -21.562 -1.691 1 96.75 90 ASN B CA 1
ATOM 2140 C C . ASN B 1 90 ? 5.953 -20.375 -2.52 1 96.75 90 ASN B C 1
ATOM 2142 O O . ASN B 1 90 ? 7.09 -20.375 -2.994 1 96.75 90 ASN B O 1
ATOM 2146 N N . GLY B 1 91 ? 5.082 -19.453 -2.688 1 98.38 91 GLY B N 1
ATOM 2147 C CA . GLY B 1 91 ? 5.355 -18.297 -3.518 1 98.38 91 GLY B CA 1
ATOM 2148 C C . GLY B 1 91 ? 6.199 -17.25 -2.818 1 98.38 91 GLY B C 1
ATOM 2149 O O . GLY B 1 91 ? 6.68 -16.312 -3.451 1 98.38 91 GLY B O 1
ATOM 2150 N N . VAL B 1 92 ? 6.535 -17.391 -1.548 1 98.44 92 VAL B N 1
ATOM 2151 C CA . VAL B 1 92 ? 7.246 -16.375 -0.773 1 98.44 92 VAL B CA 1
ATOM 2152 C C . VAL B 1 92 ? 8.703 -16.328 -1.221 1 98.44 92 VAL B C 1
ATOM 2154 O O . VAL B 1 92 ? 9.258 -15.234 -1.428 1 98.44 92 VAL B O 1
ATOM 2157 N N . GLN B 1 93 ? 9.273 -17.469 -1.452 1 97.75 93 GLN B N 1
ATOM 2158 C CA . GLN B 1 93 ? 10.703 -17.5 -1.739 1 97.75 93 GLN B CA 1
ATOM 2159 C C . GLN B 1 93 ? 11.016 -16.828 -3.07 1 97.75 93 GLN B C 1
ATOM 2161 O O . GLN B 1 93 ? 11.898 -15.969 -3.145 1 97.75 93 GLN B O 1
ATOM 2166 N N . PRO B 1 94 ? 10.266 -17.188 -4.152 1 98.38 94 PRO B N 1
ATOM 2167 C CA . PRO B 1 94 ? 10.531 -16.469 -5.398 1 98.38 94 PRO B CA 1
ATOM 2168 C C . PRO B 1 94 ? 10.344 -14.953 -5.254 1 98.38 94 PRO B C 1
ATOM 2170 O O . PRO B 1 94 ? 11.039 -14.172 -5.906 1 98.38 94 PRO B O 1
ATOM 2173 N N . ILE B 1 95 ? 9.461 -14.531 -4.453 1 98.69 95 ILE B N 1
ATOM 2174 C CA . ILE B 1 95 ? 9.219 -13.109 -4.234 1 98.69 95 ILE B CA 1
ATOM 2175 C C . ILE B 1 95 ? 10.383 -12.492 -3.457 1 98.69 95 ILE B C 1
ATOM 2177 O O . ILE B 1 95 ? 10.852 -11.398 -3.783 1 98.69 95 ILE B O 1
ATOM 2181 N N . ILE B 1 96 ? 10.867 -13.188 -2.469 1 98.38 96 ILE B N 1
ATOM 2182 C CA . ILE B 1 96 ? 12.039 -12.742 -1.728 1 98.38 96 ILE B CA 1
ATOM 2183 C C . ILE B 1 96 ? 13.219 -12.578 -2.684 1 98.38 96 ILE B C 1
ATOM 2185 O O . ILE B 1 96 ? 13.984 -11.617 -2.574 1 98.38 96 ILE B O 1
ATOM 2189 N N . ASN B 1 97 ? 13.312 -13.453 -3.631 1 97.62 97 ASN B N 1
ATOM 2190 C CA . ASN B 1 97 ? 14.422 -13.391 -4.578 1 97.62 97 ASN B CA 1
ATOM 2191 C C . ASN B 1 97 ? 14.383 -12.109 -5.398 1 97.62 97 ASN B C 1
ATOM 2193 O O . ASN B 1 97 ? 15.414 -11.648 -5.895 1 97.62 97 ASN B O 1
ATOM 2197 N N . CYS B 1 98 ? 13.258 -11.539 -5.586 1 97.75 98 CYS B N 1
ATOM 2198 C CA . CYS B 1 98 ? 13.109 -10.297 -6.344 1 97.75 98 CYS B CA 1
ATOM 2199 C C . CYS B 1 98 ? 13.758 -9.133 -5.605 1 97.75 98 CYS B C 1
ATOM 2201 O O . CYS B 1 98 ? 13.969 -8.07 -6.191 1 97.75 98 CYS B O 1
ATOM 2203 N N . LEU B 1 99 ? 14.133 -9.258 -4.312 1 97.62 99 LEU B N 1
ATOM 2204 C CA . LEU B 1 99 ? 14.758 -8.195 -3.531 1 97.62 99 LEU B CA 1
ATOM 2205 C C . LEU B 1 99 ? 16.172 -7.91 -4.023 1 97.62 99 LEU B C 1
ATOM 2207 O O . LEU B 1 99 ? 16.75 -6.863 -3.719 1 97.62 99 LEU B O 1
ATOM 2211 N N . SER B 1 100 ? 16.688 -8.828 -4.793 1 95.5 100 SER B N 1
ATOM 2212 C CA . SER B 1 100 ? 18.047 -8.648 -5.305 1 95.5 100 SER B CA 1
ATOM 2213 C C . SER B 1 100 ? 18.047 -8.008 -6.688 1 95.5 100 SER B C 1
ATOM 2215 O O . SER B 1 100 ? 19.094 -7.84 -7.305 1 95.5 100 SER B O 1
ATOM 2217 N N . SER B 1 101 ? 16.906 -7.672 -7.203 1 95.56 101 SER B N 1
ATOM 2218 C CA . SER B 1 101 ? 16.781 -7.094 -8.539 1 95.56 101 SER B CA 1
ATOM 2219 C C . SER B 1 101 ? 17.453 -5.727 -8.609 1 95.56 101 SER B C 1
ATOM 2221 O O . SER B 1 101 ? 17.453 -4.969 -7.637 1 95.56 101 SER B O 1
ATOM 2223 N N . SER B 1 102 ? 17.969 -5.387 -9.766 1 93.56 102 SER B N 1
ATOM 2224 C CA . SER B 1 102 ? 18.531 -4.059 -9.992 1 93.56 102 SER B CA 1
ATOM 2225 C C . SER B 1 102 ? 17.438 -3.039 -10.289 1 93.56 102 SER B C 1
ATOM 2227 O O . SER B 1 102 ? 17.688 -1.831 -10.266 1 93.56 102 SER B O 1
ATOM 2229 N N . ASN B 1 103 ? 16.297 -3.555 -10.656 1 94.88 103 ASN B N 1
ATOM 2230 C CA . ASN B 1 103 ? 15.148 -2.693 -10.938 1 94.88 103 ASN B CA 1
ATOM 2231 C C . ASN B 1 103 ? 14.438 -2.27 -9.656 1 94.88 103 ASN B C 1
ATOM 2233 O O . ASN B 1 103 ? 13.836 -3.102 -8.977 1 94.88 103 ASN B O 1
ATOM 2237 N N . GLU B 1 104 ? 14.414 -1.024 -9.367 1 92.5 104 GLU B N 1
ATOM 2238 C CA . GLU B 1 104 ? 13.875 -0.504 -8.109 1 92.5 104 GLU B CA 1
ATOM 2239 C C . GLU B 1 104 ? 12.383 -0.792 -7.996 1 92.5 104 GLU B C 1
ATOM 2241 O O . GLU B 1 104 ? 11.891 -1.104 -6.91 1 92.5 104 GLU B O 1
ATOM 2246 N N . GLU B 1 105 ? 11.695 -0.572 -9.094 1 93.94 105 GLU B N 1
ATOM 2247 C CA . GLU B 1 105 ? 10.258 -0.828 -9.078 1 93.94 105 GLU B CA 1
ATOM 2248 C C . GLU B 1 105 ? 9.961 -2.273 -8.688 1 93.94 105 GLU B C 1
ATOM 2250 O O . GLU B 1 105 ? 9.016 -2.541 -7.949 1 93.94 105 GLU B O 1
ATOM 2255 N N . THR B 1 106 ? 10.773 -3.172 -9.203 1 97.5 106 THR B N 1
ATOM 2256 C CA . THR B 1 106 ? 10.648 -4.586 -8.859 1 97.5 106 THR B CA 1
ATOM 2257 C C . THR B 1 106 ? 10.859 -4.797 -7.359 1 97.5 106 THR B C 1
ATOM 2259 O O . THR B 1 106 ? 10.062 -5.469 -6.703 1 97.5 106 THR B O 1
ATOM 2262 N N . VAL B 1 107 ? 11.883 -4.148 -6.855 1 97.69 107 VAL B N 1
ATOM 2263 C CA . VAL B 1 107 ? 12.211 -4.281 -5.438 1 97.69 107 VAL B CA 1
ATOM 2264 C C . VAL B 1 107 ? 11.078 -3.717 -4.59 1 97.69 107 VAL B C 1
ATOM 2266 O O . VAL B 1 107 ? 10.625 -4.359 -3.637 1 97.69 107 VAL B O 1
ATOM 2269 N N . MET B 1 108 ? 10.555 -2.602 -4.957 1 95.5 108 MET B N 1
ATOM 2270 C CA . MET B 1 108 ? 9.477 -1.962 -4.207 1 95.5 108 MET B CA 1
ATOM 2271 C C . MET B 1 108 ? 8.234 -2.842 -4.191 1 95.5 108 MET B C 1
ATOM 2273 O O . MET B 1 108 ? 7.617 -3.037 -3.139 1 95.5 108 MET B O 1
ATOM 2277 N N . SER B 1 109 ? 7.898 -3.367 -5.367 1 97 109 SER B N 1
ATOM 2278 C CA . SER B 1 109 ? 6.738 -4.246 -5.465 1 97 109 SER B CA 1
ATOM 2279 C C . SER B 1 109 ? 6.93 -5.508 -4.629 1 97 109 SER B C 1
ATOM 2281 O O . SER B 1 109 ? 5.988 -5.996 -4 1 97 109 SER B O 1
ATOM 2283 N N . ALA B 1 110 ? 8.148 -5.977 -4.645 1 98.56 110 ALA B N 1
ATOM 2284 C CA . ALA B 1 110 ? 8.438 -7.172 -3.861 1 98.56 110 ALA B CA 1
ATOM 2285 C C . ALA B 1 110 ? 8.266 -6.91 -2.369 1 98.56 110 ALA B C 1
ATOM 2287 O O . ALA B 1 110 ? 7.617 -7.691 -1.665 1 98.56 110 ALA B O 1
ATOM 2288 N N . VAL B 1 111 ? 8.781 -5.793 -1.863 1 97.81 111 VAL B N 1
ATOM 2289 C CA . VAL B 1 111 ? 8.656 -5.438 -0.454 1 97.81 111 VAL B CA 1
ATOM 2290 C C . VA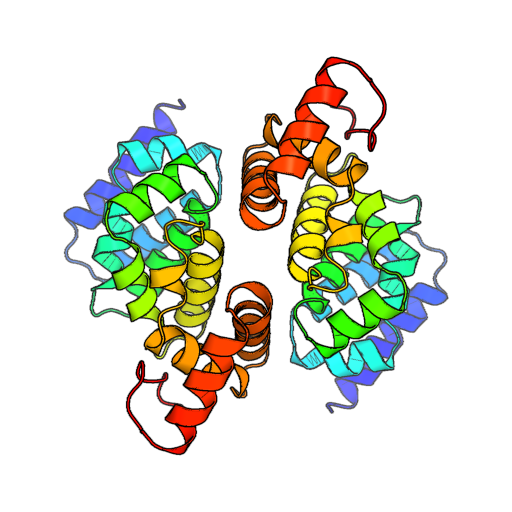L B 1 111 ? 7.18 -5.293 -0.089 1 97.81 111 VAL B C 1
ATOM 2292 O O . VAL B 1 111 ? 6.719 -5.867 0.901 1 97.81 111 VAL B O 1
ATOM 2295 N N . THR B 1 112 ? 6.453 -4.586 -0.919 1 95.56 112 THR B N 1
ATOM 2296 C CA . THR B 1 112 ? 5.031 -4.363 -0.678 1 95.56 112 THR B CA 1
ATOM 2297 C C . THR B 1 112 ? 4.27 -5.688 -0.683 1 95.56 112 THR B C 1
ATOM 2299 O O . THR B 1 112 ? 3.426 -5.926 0.182 1 95.56 112 THR B O 1
ATOM 2302 N N . THR B 1 113 ? 4.555 -6.551 -1.639 1 98.31 113 THR B N 1
ATOM 2303 C CA . THR B 1 113 ? 3.906 -7.855 -1.733 1 98.31 113 THR B CA 1
ATOM 2304 C C . THR B 1 113 ? 4.168 -8.68 -0.478 1 98.31 113 THR B C 1
ATOM 2306 O O . THR B 1 113 ? 3.252 -9.305 0.066 1 98.31 113 THR B O 1
ATOM 2309 N N . LEU B 1 114 ? 5.43 -8.688 -0.037 1 98.19 114 LEU B N 1
ATOM 2310 C CA . LEU B 1 114 ? 5.777 -9.406 1.182 1 98.19 114 LEU B CA 1
ATOM 2311 C C . LEU B 1 114 ? 4.984 -8.883 2.373 1 98.19 114 LEU B C 1
ATOM 2313 O O . LEU B 1 114 ? 4.492 -9.664 3.189 1 98.19 114 LEU B O 1
ATOM 2317 N N . MET B 1 115 ? 4.871 -7.605 2.42 1 95.25 115 MET B N 1
ATOM 2318 C CA . MET B 1 115 ? 4.066 -7 3.479 1 95.25 115 MET B CA 1
ATOM 2319 C C . MET B 1 115 ? 2.623 -7.488 3.41 1 95.25 115 MET B C 1
ATOM 2321 O O . MET B 1 115 ? 2.051 -7.887 4.426 1 95.25 115 MET B O 1
ATOM 2325 N N . TYR B 1 116 ? 2.055 -7.59 2.285 1 94.69 116 TYR B N 1
ATOM 2326 C CA . TYR B 1 116 ? 0.662 -7.988 2.105 1 94.69 116 TYR B CA 1
ATOM 2327 C C . TYR B 1 116 ? 0.484 -9.477 2.373 1 94.69 116 TYR B C 1
ATOM 2329 O O . TYR B 1 116 ? -0.583 -9.914 2.814 1 94.69 116 TYR B O 1
ATOM 2337 N N . LEU B 1 117 ? 1.527 -10.25 2.211 1 97.38 117 LEU B N 1
ATOM 2338 C CA . LEU B 1 117 ? 1.451 -11.703 2.363 1 97.38 117 LEU B CA 1
ATOM 2339 C C . LEU B 1 117 ? 1.701 -12.109 3.811 1 97.38 117 LEU B C 1
ATOM 2341 O O . LEU B 1 117 ? 1.593 -13.289 4.152 1 97.38 117 LEU B O 1
ATOM 2345 N N . THR B 1 118 ? 2.061 -11.211 4.602 1 94.62 118 THR B N 1
ATOM 2346 C CA . THR B 1 118 ? 2.408 -11.539 5.98 1 94.62 118 THR B CA 1
ATOM 2347 C C . THR B 1 118 ? 1.175 -11.992 6.754 1 94.62 118 THR B C 1
ATOM 2349 O O . THR B 1 118 ? 0.128 -11.344 6.707 1 94.62 118 THR B O 1
ATOM 2352 N N . THR B 1 119 ? 1.209 -13.094 7.309 1 90.25 119 THR B N 1
ATOM 2353 C CA . THR B 1 119 ? 0.312 -13.711 8.281 1 90.25 119 THR B CA 1
ATOM 2354 C C . THR B 1 119 ? 1.099 -14.289 9.453 1 90.25 119 THR B C 1
ATOM 2356 O O . THR B 1 119 ? 2.326 -14.391 9.391 1 90.25 119 THR B O 1
ATOM 2359 N N . PRO B 1 120 ? 0.412 -14.625 10.516 1 88.38 120 PRO B N 1
ATOM 2360 C CA . PRO B 1 120 ? 1.167 -15.289 11.586 1 88.38 120 PRO B CA 1
ATOM 2361 C C . PRO B 1 120 ? 1.965 -16.484 11.078 1 88.38 120 PRO B C 1
ATOM 2363 O O . PRO B 1 120 ? 3.076 -16.734 11.555 1 88.38 120 PRO B O 1
ATOM 2366 N N . GLN B 1 121 ? 1.441 -17.172 10.078 1 92 121 GLN B N 1
ATOM 2367 C CA . GLN B 1 121 ? 2.066 -18.391 9.578 1 92 121 GLN B CA 1
ATOM 2368 C C . GLN B 1 121 ? 3.232 -18.078 8.648 1 92 121 GLN B C 1
ATOM 2370 O O . GLN B 1 121 ? 4.238 -18.797 8.641 1 92 121 GLN B O 1
ATOM 2375 N N . SER B 1 122 ? 3.082 -17.016 7.91 1 96.38 122 SER B N 1
ATOM 2376 C CA . SER B 1 122 ? 4.102 -16.734 6.906 1 96.38 122 SER B CA 1
ATOM 2377 C C . SER B 1 122 ? 5.16 -15.773 7.445 1 96.38 122 SER B C 1
ATOM 2379 O O . SER B 1 122 ? 6.227 -15.625 6.852 1 96.38 122 SER B O 1
ATOM 2381 N N . ARG B 1 123 ? 4.957 -15.086 8.531 1 95.38 123 ARG B N 1
ATOM 2382 C CA . ARG B 1 123 ? 5.793 -14.023 9.078 1 95.38 123 ARG B CA 1
ATOM 2383 C C . ARG B 1 123 ? 7.211 -14.516 9.344 1 95.38 123 ARG B C 1
ATOM 2385 O O . ARG B 1 123 ? 8.188 -13.844 8.992 1 95.38 123 ARG B O 1
ATOM 2392 N N . PRO B 1 124 ? 7.387 -15.688 9.875 1 96.44 124 PRO B N 1
ATOM 2393 C CA . PRO B 1 124 ? 8.758 -16.141 10.141 1 96.44 124 PRO B CA 1
ATOM 2394 C C . PRO B 1 124 ? 9.602 -16.234 8.875 1 96.44 124 PRO B C 1
ATOM 2396 O O . PRO B 1 124 ? 10.789 -15.898 8.898 1 96.44 124 PRO B O 1
ATOM 2399 N N . GLN B 1 125 ? 8.977 -16.734 7.84 1 97.5 125 GLN B N 1
ATOM 2400 C CA . GLN B 1 125 ? 9.719 -16.812 6.586 1 97.5 125 GLN B CA 1
ATOM 2401 C C . GLN B 1 125 ? 9.961 -15.422 6.008 1 97.5 125 GLN B C 1
ATOM 2403 O O . GLN B 1 125 ? 11.055 -15.125 5.523 1 97.5 125 GLN B O 1
ATOM 2408 N N . ILE B 1 126 ? 9.016 -14.578 6.055 1 98 126 ILE B N 1
ATOM 2409 C CA . ILE B 1 126 ? 9.039 -13.266 5.43 1 98 126 ILE B CA 1
ATOM 2410 C C . ILE B 1 126 ? 10 -12.352 6.184 1 98 126 ILE B C 1
ATOM 2412 O O . ILE B 1 126 ? 10.633 -11.477 5.586 1 98 126 ILE B O 1
ATOM 2416 N N . THR B 1 127 ? 10.156 -12.586 7.465 1 97.75 127 THR B N 1
ATOM 2417 C CA . THR B 1 127 ? 11.07 -11.773 8.258 1 97.75 127 THR B CA 1
ATOM 2418 C C . THR B 1 127 ? 12.312 -12.562 8.633 1 97.75 127 THR B C 1
ATOM 2420 O O . THR B 1 127 ? 12.898 -12.352 9.695 1 97.75 127 THR B O 1
ATOM 2423 N N . ALA B 1 128 ? 12.602 -13.523 7.812 1 96.44 128 ALA B N 1
ATOM 2424 C CA . ALA B 1 128 ? 13.844 -14.258 8.047 1 96.44 128 ALA B CA 1
ATOM 2425 C C . ALA B 1 128 ? 15.047 -13.328 8.008 1 96.44 128 ALA B C 1
ATOM 2427 O O . ALA B 1 128 ? 15 -12.258 7.398 1 96.44 128 ALA B O 1
ATOM 2428 N N . LEU B 1 129 ? 16.109 -13.688 8.641 1 95.06 129 LEU B N 1
ATOM 2429 C CA . LEU B 1 129 ? 17.281 -12.859 8.883 1 95.06 129 LEU B CA 1
ATOM 2430 C C . LEU B 1 129 ? 17.797 -12.266 7.574 1 95.06 129 LEU B C 1
ATOM 2432 O O . LEU B 1 129 ? 18.047 -11.055 7.492 1 95.06 129 LEU B O 1
ATOM 2436 N N . PRO B 1 130 ? 17.906 -13.086 6.453 1 94.5 130 PRO B N 1
ATOM 2437 C CA . PRO B 1 130 ? 18.391 -12.484 5.207 1 94.5 130 PRO B CA 1
ATOM 2438 C C . PRO B 1 130 ? 17.5 -11.359 4.707 1 94.5 130 PRO B C 1
ATOM 2440 O O . PRO B 1 130 ? 17.984 -10.383 4.129 1 94.5 130 PRO B O 1
ATOM 2443 N N . VAL B 1 131 ? 16.234 -11.477 4.961 1 97.38 131 VAL B N 1
ATOM 2444 C CA . VAL B 1 131 ? 15.289 -10.445 4.527 1 97.38 131 VAL B CA 1
ATOM 2445 C C . VAL B 1 131 ? 15.445 -9.203 5.398 1 97.38 131 VAL B C 1
ATOM 2447 O O . VAL B 1 131 ? 15.492 -8.078 4.887 1 97.38 131 VAL B O 1
ATOM 2450 N N . VAL B 1 132 ? 15.539 -9.383 6.711 1 97.38 132 VAL B N 1
ATOM 2451 C CA . VAL B 1 132 ? 15.711 -8.258 7.633 1 97.38 132 VAL B CA 1
ATOM 2452 C C . VAL B 1 132 ? 17 -7.508 7.293 1 97.38 132 VAL B C 1
ATOM 2454 O O . VAL B 1 132 ? 17.016 -6.273 7.27 1 97.38 132 VAL B O 1
ATOM 2457 N N . GLU B 1 133 ? 18 -8.25 6.988 1 95.44 133 GLU B N 1
ATOM 2458 C CA . GLU B 1 133 ? 19.266 -7.629 6.598 1 95.44 133 GLU B CA 1
ATOM 2459 C C . GLU B 1 133 ? 19.094 -6.793 5.332 1 95.44 133 GLU B C 1
ATOM 2461 O O . GLU B 1 133 ? 19.641 -5.695 5.23 1 95.44 133 GLU B O 1
ATOM 2466 N N . CYS B 1 134 ? 18.438 -7.336 4.41 1 95.62 134 CYS B N 1
ATOM 2467 C CA . CYS B 1 134 ? 18.172 -6.621 3.17 1 95.62 134 CYS B CA 1
ATOM 2468 C C . CYS B 1 134 ? 17.406 -5.336 3.439 1 95.62 134 CYS B C 1
ATOM 2470 O O . CYS B 1 134 ? 17.719 -4.281 2.887 1 95.62 134 CYS B O 1
ATOM 2472 N N . MET B 1 135 ? 16.406 -5.414 4.312 1 97.12 135 MET B N 1
ATOM 2473 C CA . MET B 1 135 ? 15.586 -4.25 4.637 1 97.12 135 MET B CA 1
ATOM 2474 C C . MET B 1 135 ? 16.422 -3.17 5.312 1 97.12 135 MET B C 1
ATOM 2476 O O . MET B 1 135 ? 16.203 -1.978 5.086 1 97.12 135 MET B O 1
ATOM 2480 N N . LEU B 1 136 ? 17.328 -3.58 6.164 1 95.69 136 LEU B N 1
ATOM 2481 C CA . LEU B 1 136 ? 18.234 -2.619 6.805 1 95.69 136 LEU B CA 1
ATOM 2482 C C . LEU B 1 136 ? 19.062 -1.878 5.766 1 95.69 136 LEU B C 1
ATOM 2484 O O . LEU B 1 136 ? 19.219 -0.657 5.844 1 95.69 136 LEU B O 1
ATOM 2488 N N . ARG B 1 137 ? 19.531 -2.619 4.816 1 94.94 137 ARG B N 1
ATOM 2489 C CA . ARG B 1 137 ? 20.297 -1.981 3.744 1 94.94 137 ARG B CA 1
ATOM 2490 C C . ARG B 1 137 ? 19.406 -1.032 2.938 1 94.94 137 ARG B C 1
ATOM 2492 O O . ARG B 1 137 ? 19.828 0.085 2.619 1 94.94 137 ARG B O 1
ATOM 2499 N N . PHE B 1 138 ? 18.188 -1.475 2.584 1 95.62 138 PHE B N 1
ATOM 2500 C CA . PHE B 1 138 ? 17.266 -0.639 1.834 1 95.62 138 PHE B CA 1
ATOM 2501 C C . PHE B 1 138 ? 16.922 0.63 2.609 1 95.62 138 PHE B C 1
ATOM 2503 O O . PHE B 1 138 ? 16.703 1.686 2.014 1 95.62 138 PHE B O 1
ATOM 2510 N N . SER B 1 139 ? 16.891 0.53 3.924 1 94.38 139 SER B N 1
ATOM 2511 C CA . SER B 1 139 ? 16.516 1.674 4.75 1 94.38 139 SER B CA 1
ATOM 2512 C C . SER B 1 139 ? 17.547 2.783 4.664 1 94.38 139 SER B C 1
ATOM 2514 O O . SER B 1 139 ? 17.281 3.926 5.039 1 94.38 139 SER B O 1
ATOM 2516 N N . LEU B 1 140 ? 18.734 2.471 4.152 1 91.31 140 LEU B N 1
ATOM 2517 C CA . LEU B 1 140 ? 19.828 3.43 3.998 1 91.31 140 LEU B CA 1
ATOM 2518 C C . LEU B 1 140 ? 19.953 3.875 2.545 1 91.31 140 LEU B C 1
ATOM 2520 O O . LEU B 1 140 ? 20.859 4.641 2.203 1 91.31 140 LEU B O 1
ATOM 2524 N N . SER B 1 141 ? 19.141 3.393 1.658 1 89.94 141 SER B N 1
ATOM 2525 C CA . SER B 1 141 ? 19.188 3.705 0.233 1 89.94 141 SER B CA 1
ATOM 2526 C C . SER B 1 141 ? 18.922 5.188 -0.015 1 89.94 141 SER B C 1
ATOM 2528 O O . SER B 1 141 ? 18.156 5.824 0.713 1 89.94 141 SER B O 1
ATOM 2530 N N . ALA B 1 142 ? 19.516 5.691 -1.098 1 88.62 142 ALA B N 1
ATOM 2531 C CA . ALA B 1 142 ? 19.25 7.066 -1.516 1 88.62 142 ALA B CA 1
ATOM 2532 C C . ALA B 1 142 ? 17.844 7.211 -2.08 1 88.62 142 ALA B C 1
ATOM 2534 O O . ALA B 1 142 ? 17.281 8.312 -2.105 1 88.62 142 ALA B O 1
ATOM 2535 N N . ASN B 1 143 ? 17.328 6.098 -2.588 1 89.75 143 ASN B N 1
ATOM 2536 C CA . ASN B 1 143 ? 15.93 6.094 -3.016 1 89.75 143 ASN B CA 1
ATOM 2537 C C . ASN B 1 143 ? 14.977 6.176 -1.825 1 89.75 143 ASN B C 1
ATOM 2539 O O . ASN B 1 143 ? 14.75 5.18 -1.136 1 89.75 143 ASN B O 1
ATOM 2543 N N . ARG B 1 144 ? 14.359 7.328 -1.649 1 89.56 144 ARG B N 1
ATOM 2544 C CA . ARG B 1 144 ? 13.586 7.594 -0.443 1 89.56 144 ARG B CA 1
ATOM 2545 C C . ARG B 1 144 ? 12.32 6.742 -0.407 1 89.56 144 ARG B C 1
ATOM 2547 O O . ARG B 1 144 ? 11.867 6.34 0.666 1 89.56 144 ARG B O 1
ATOM 2554 N N . ARG B 1 145 ? 11.664 6.57 -1.621 1 90.06 145 ARG B N 1
ATOM 2555 C CA . ARG B 1 145 ? 10.5 5.695 -1.654 1 90.06 145 ARG B CA 1
ATOM 2556 C C . ARG B 1 145 ? 10.836 4.312 -1.106 1 90.06 145 ARG B C 1
ATOM 2558 O O . ARG B 1 145 ? 10.102 3.775 -0.271 1 90.06 145 ARG B O 1
ATOM 2565 N N . LEU B 1 146 ? 11.977 3.787 -1.579 1 93.56 146 LEU B N 1
ATOM 2566 C CA . LEU B 1 146 ? 12.43 2.475 -1.134 1 93.56 146 LEU B CA 1
ATOM 2567 C C . LEU B 1 146 ? 12.828 2.506 0.338 1 93.56 146 LEU B C 1
ATOM 2569 O O . LEU B 1 146 ? 12.461 1.615 1.105 1 93.56 146 LEU B O 1
ATOM 2573 N N . SER B 1 147 ? 13.57 3.463 0.742 1 94.69 147 SER B N 1
ATOM 2574 C CA . SER B 1 147 ? 14 3.57 2.131 1 94.69 147 SER B CA 1
ATOM 2575 C C . SER B 1 147 ? 12.805 3.672 3.074 1 94.69 147 SER B C 1
ATOM 2577 O O . SER B 1 147 ? 12.781 3.027 4.125 1 94.69 147 SER B O 1
ATOM 2579 N N . ASN B 1 148 ? 11.805 4.48 2.729 1 93.06 148 ASN B N 1
ATOM 2580 C CA . ASN B 1 148 ? 10.609 4.633 3.549 1 93.06 148 ASN B CA 1
ATOM 2581 C C . ASN B 1 148 ? 9.875 3.307 3.723 1 93.06 148 ASN B C 1
ATOM 2583 O O . ASN B 1 148 ? 9.484 2.949 4.836 1 93.06 148 ASN B O 1
ATOM 2587 N N . LEU B 1 149 ? 9.688 2.625 2.631 1 93.38 149 LEU B N 1
ATOM 2588 C CA . LEU B 1 149 ? 9.008 1.333 2.668 1 93.38 149 LEU B CA 1
ATOM 2589 C C . LEU B 1 149 ? 9.773 0.349 3.553 1 93.38 149 LEU B C 1
ATOM 2591 O O . LEU B 1 149 ? 9.164 -0.385 4.336 1 93.38 149 LEU B O 1
ATOM 2595 N N . ALA B 1 150 ? 11.102 0.355 3.42 1 95.88 150 ALA B N 1
ATOM 2596 C CA . ALA B 1 150 ? 11.945 -0.53 4.219 1 95.88 150 ALA B CA 1
ATOM 2597 C C . ALA B 1 150 ? 11.812 -0.217 5.707 1 95.88 150 ALA B C 1
ATOM 2599 O O . ALA B 1 150 ? 11.734 -1.128 6.535 1 95.88 150 ALA B O 1
ATOM 2600 N N . VAL B 1 151 ? 11.734 0.993 6 1 93.69 151 VAL B N 1
ATOM 2601 C CA . VAL B 1 151 ? 11.586 1.411 7.391 1 93.69 151 VAL B CA 1
ATOM 2602 C C . VAL B 1 151 ? 10.25 0.925 7.941 1 93.69 151 VAL B C 1
ATOM 2604 O O . VAL B 1 151 ? 10.18 0.41 9.055 1 93.69 151 VAL B O 1
ATOM 2607 N N . VAL B 1 152 ? 9.234 1.1 7.125 1 90.69 152 VAL B N 1
ATOM 2608 C CA . VAL B 1 152 ? 7.918 0.618 7.52 1 90.69 152 VAL B CA 1
ATOM 2609 C C . VAL B 1 152 ? 7.969 -0.887 7.77 1 90.69 152 VAL B C 1
ATOM 2611 O O . VAL B 1 152 ? 7.461 -1.373 8.781 1 90.69 152 VAL B O 1
ATOM 2614 N N . PHE B 1 153 ? 8.547 -1.636 6.938 1 95.56 153 PHE B N 1
ATOM 2615 C CA . PHE B 1 153 ? 8.688 -3.082 7.066 1 95.56 153 PHE B CA 1
ATOM 2616 C C . PHE B 1 153 ? 9.398 -3.441 8.367 1 95.56 153 PHE B C 1
ATOM 2618 O O . PHE B 1 153 ? 8.93 -4.289 9.125 1 95.56 153 PHE B O 1
ATOM 2625 N N . LEU B 1 154 ? 10.547 -2.797 8.672 1 95.06 154 LEU B N 1
ATOM 2626 C CA . LEU B 1 154 ? 11.367 -3.088 9.844 1 95.06 154 LEU B CA 1
ATOM 2627 C C . LEU B 1 154 ? 10.609 -2.771 11.133 1 95.06 154 LEU B C 1
ATOM 2629 O O . LEU B 1 154 ? 10.664 -3.541 12.094 1 95.06 154 LEU B O 1
ATOM 2633 N N . GLU B 1 155 ? 9.891 -1.745 11.109 1 90.5 155 GLU B N 1
ATOM 2634 C CA . GLU B 1 155 ? 9.266 -1.26 12.336 1 90.5 155 GLU B CA 1
ATOM 2635 C C . GLU B 1 155 ? 7.949 -1.985 12.609 1 90.5 155 GLU B C 1
ATOM 2637 O O . GLU B 1 155 ? 7.609 -2.258 13.766 1 90.5 155 GLU B O 1
ATOM 2642 N N . ASP B 1 156 ? 7.328 -2.352 11.539 1 86.62 156 ASP B N 1
ATOM 2643 C CA . ASP B 1 156 ? 5.953 -2.799 11.734 1 86.62 156 ASP B CA 1
ATOM 2644 C C . ASP B 1 156 ? 5.84 -4.312 11.586 1 86.62 156 ASP B C 1
ATOM 2646 O O . ASP B 1 156 ? 4.883 -4.922 12.07 1 86.62 156 ASP B O 1
ATOM 2650 N N . TYR B 1 157 ? 6.75 -4.934 10.953 1 91.75 157 TYR B N 1
ATOM 2651 C CA . TYR B 1 157 ? 6.598 -6.355 10.656 1 91.75 157 TYR B CA 1
ATOM 2652 C C . TYR B 1 157 ? 7.684 -7.176 11.344 1 91.75 157 TYR B C 1
ATOM 2654 O O . TYR B 1 157 ? 7.512 -8.375 11.57 1 91.75 157 TYR B O 1
ATOM 2662 N N . CYS B 1 158 ? 8.766 -6.559 11.648 1 94.38 158 CYS B N 1
ATOM 2663 C CA . CYS B 1 158 ? 9.859 -7.289 12.273 1 94.38 158 CYS B CA 1
ATOM 2664 C C . CYS B 1 158 ? 9.867 -7.082 13.781 1 94.38 158 CYS B C 1
ATOM 2666 O O . CYS B 1 158 ? 9.531 -6 14.266 1 94.38 158 CYS B O 1
ATOM 2668 N N . ALA B 1 159 ? 10.289 -8.133 14.492 1 91.81 159 ALA B N 1
ATOM 2669 C CA . ALA B 1 159 ? 10.508 -7.973 15.93 1 91.81 159 ALA B CA 1
ATOM 2670 C C . ALA B 1 159 ? 11.781 -7.184 16.203 1 91.81 159 ALA B C 1
ATOM 2672 O O . ALA B 1 159 ? 12.789 -7.352 15.508 1 91.81 159 ALA B O 1
ATOM 2673 N N . PRO B 1 160 ? 11.742 -6.387 17.266 1 92.44 160 PRO B N 1
ATOM 2674 C CA . PRO B 1 160 ? 12.93 -5.578 17.578 1 92.44 160 PRO B CA 1
ATOM 2675 C C . PRO B 1 160 ? 14.195 -6.418 17.734 1 92.44 160 PRO B C 1
ATOM 2677 O O . PRO B 1 160 ? 15.266 -6.012 17.281 1 92.44 160 PRO B O 1
ATOM 2680 N N . VAL B 1 161 ? 14.07 -7.543 18.281 1 94 161 VAL B N 1
ATOM 2681 C CA . VAL B 1 161 ? 15.219 -8.406 18.516 1 94 161 VAL B CA 1
ATOM 2682 C C . VAL B 1 161 ? 15.805 -8.859 17.188 1 94 161 VAL B C 1
ATOM 2684 O O . VAL B 1 161 ? 17.016 -8.984 17.047 1 94 161 VAL B O 1
ATOM 2687 N N . GLN B 1 162 ? 14.914 -9.195 16.219 1 93.25 162 GLN B N 1
ATOM 2688 C CA . GLN B 1 162 ? 15.359 -9.594 14.891 1 93.25 162 GLN B CA 1
ATOM 2689 C C . GLN B 1 162 ? 16.156 -8.477 14.219 1 93.25 162 GLN B C 1
ATOM 2691 O O . GLN B 1 162 ? 17.172 -8.734 13.57 1 93.25 162 GLN B O 1
ATOM 2696 N N . VAL B 1 163 ? 15.711 -7.285 14.375 1 95.19 163 VAL B N 1
ATOM 2697 C CA . VAL B 1 163 ? 16.344 -6.121 13.766 1 95.19 163 VAL B CA 1
ATOM 2698 C C . VAL B 1 163 ? 17.719 -5.883 14.406 1 95.19 163 VAL B C 1
ATOM 2700 O O . VAL B 1 163 ? 18.703 -5.633 13.703 1 95.19 163 VAL B O 1
ATOM 2703 N N . GLU B 1 164 ? 17.766 -6.027 15.68 1 94.38 164 GLU B N 1
ATOM 2704 C CA . GLU B 1 164 ? 19.016 -5.848 16.391 1 94.38 164 GLU B CA 1
ATOM 2705 C C . GLU B 1 164 ? 20.047 -6.902 15.977 1 94.38 164 GLU B C 1
ATOM 2707 O O . GLU B 1 164 ? 21.219 -6.586 15.766 1 94.38 164 GLU B O 1
ATOM 2712 N N . GLU B 1 165 ? 19.578 -8.039 15.891 1 93.31 165 GLU B N 1
ATOM 2713 C CA . GLU B 1 165 ? 20.453 -9.125 15.461 1 93.31 165 GLU B CA 1
ATOM 2714 C C . GLU B 1 165 ? 21.016 -8.859 14.062 1 93.31 165 GLU B C 1
ATOM 2716 O O . GLU B 1 165 ? 22.219 -9.047 13.828 1 93.31 165 GLU B O 1
ATOM 2721 N N . ALA B 1 166 ? 20.188 -8.469 13.211 1 92.62 166 ALA B N 1
ATOM 2722 C CA . ALA B 1 166 ? 20.609 -8.195 11.844 1 92.62 166 ALA B CA 1
ATOM 2723 C C . ALA B 1 166 ? 21.594 -7.027 11.797 1 92.62 166 ALA B C 1
ATOM 2725 O O . ALA B 1 166 ? 22.562 -7.051 11.023 1 92.62 166 ALA B O 1
ATOM 2726 N N . ARG B 1 167 ? 21.359 -6.051 12.562 1 91.62 167 ARG B N 1
ATOM 2727 C CA . ARG B 1 167 ? 22.25 -4.891 12.625 1 91.62 167 ARG B CA 1
ATOM 2728 C C . ARG B 1 167 ? 23.641 -5.289 13.102 1 91.62 167 ARG B C 1
ATOM 2730 O O . ARG B 1 167 ? 24.641 -4.773 12.609 1 91.62 167 ARG B O 1
ATOM 2737 N N . SER B 1 168 ? 23.641 -6.168 14.039 1 88.62 168 SER B N 1
ATOM 2738 C CA . SER B 1 168 ? 24.906 -6.625 14.602 1 88.62 168 SER B CA 1
ATOM 2739 C C . SER B 1 168 ? 25.688 -7.449 13.594 1 88.62 168 SER B C 1
ATOM 2741 O O . SER B 1 168 ? 26.922 -7.352 13.531 1 88.62 168 SER B O 1
ATOM 2743 N N . LEU B 1 169 ? 25.016 -8.188 12.844 1 82.12 169 LEU B N 1
ATOM 2744 C CA . LEU B 1 169 ? 25.672 -9.039 11.859 1 82.12 169 LEU B CA 1
ATOM 2745 C C . LEU B 1 169 ? 26.141 -8.227 10.656 1 82.12 169 LEU B C 1
ATOM 2747 O O . LEU B 1 169 ? 27.156 -8.555 10.031 1 82.12 169 LEU B O 1
ATOM 2751 N N . SER B 1 170 ? 25.438 -7.309 10.211 1 71.06 170 SER B N 1
ATOM 2752 C CA . SER B 1 170 ? 25.781 -6.488 9.055 1 71.06 170 SER B CA 1
ATOM 2753 C C . SER B 1 170 ? 27.047 -5.68 9.305 1 71.06 170 SER B C 1
ATOM 2755 O O . SER B 1 170 ? 27.766 -5.32 8.367 1 71.06 170 SER B O 1
ATOM 2757 N N . LYS B 1 171 ? 27.297 -5.305 10.445 1 62.53 171 LYS B N 1
ATOM 2758 C CA . LYS B 1 171 ? 28.547 -4.645 10.781 1 62.53 171 LYS B CA 1
ATOM 2759 C C . LYS B 1 171 ? 29.734 -5.57 10.539 1 62.53 171 LYS B C 1
ATOM 2761 O O . LYS B 1 171 ? 30.844 -5.109 10.281 1 62.53 171 LYS B O 1
ATOM 2766 N N . HIS B 1 172 ? 29.453 -6.867 10.438 1 52.31 172 HIS B N 1
ATOM 2767 C CA . HIS B 1 172 ? 30.594 -7.785 10.367 1 52.31 172 HIS B CA 1
ATOM 2768 C C . HIS B 1 172 ? 30.594 -8.555 9.055 1 52.31 172 HIS B C 1
ATOM 2770 O O . HIS B 1 172 ? 31.625 -9.062 8.625 1 52.31 172 HIS B O 1
ATOM 2776 N N . SER B 1 173 ? 29.469 -8.984 8.391 1 49.94 173 SER B N 1
ATOM 2777 C CA . SER B 1 173 ? 29.469 -9.969 7.32 1 49.94 173 SER B CA 1
ATOM 2778 C C . SER B 1 173 ? 28.844 -9.414 6.055 1 49.94 173 SER B C 1
ATOM 2780 O O . SER B 1 173 ? 27.828 -8.703 6.121 1 49.94 173 SER B O 1
ATOM 2782 N N . ALA B 1 174 ? 29.578 -9.352 5 1 45.59 174 ALA B N 1
ATOM 2783 C CA . ALA B 1 174 ? 29.125 -9.039 3.648 1 45.59 174 ALA B CA 1
ATOM 2784 C C . ALA B 1 174 ? 28.016 -9.984 3.211 1 45.59 174 ALA B C 1
ATOM 2786 O O . ALA B 1 174 ? 27.734 -10.117 2.016 1 45.59 174 ALA B O 1
ATOM 2787 N N . VAL B 1 175 ? 27.344 -11.031 3.992 1 43.88 175 VAL B N 1
ATOM 2788 C CA . VAL B 1 175 ? 26.516 -12.172 3.625 1 43.88 175 VAL B CA 1
ATOM 2789 C C . VAL B 1 175 ? 25.031 -11.781 3.721 1 43.88 175 VAL B C 1
ATOM 2791 O O . VAL B 1 175 ? 24.578 -11.32 4.77 1 43.88 175 VAL B O 1
ATOM 2794 N N . GLY B 1 176 ? 24.312 -11.359 2.596 1 54.59 176 GLY B N 1
ATOM 2795 C CA . GLY B 1 176 ? 22.891 -11.047 2.529 1 54.59 176 GLY B CA 1
ATOM 2796 C C . GLY B 1 176 ? 22.359 -11.008 1.111 1 54.59 176 GLY B C 1
ATOM 2797 O O . GLY B 1 176 ? 23.031 -11.438 0.174 1 54.59 176 GLY B O 1
ATOM 2798 N N . ILE B 1 177 ? 21.078 -10.961 0.965 1 66 177 ILE B N 1
ATOM 2799 C CA . ILE B 1 177 ? 20.484 -10.766 -0.354 1 66 177 ILE B CA 1
ATOM 2800 C C . ILE B 1 177 ? 21.234 -9.68 -1.106 1 66 177 ILE B C 1
ATOM 2802 O O . ILE B 1 177 ? 21.375 -8.555 -0.611 1 66 177 ILE B O 1
ATOM 2806 N N . PRO B 1 178 ? 21.922 -10.141 -2.143 1 64.06 178 PRO B N 1
ATOM 2807 C CA . PRO B 1 178 ? 22.656 -9.117 -2.883 1 64.06 178 PRO B CA 1
ATOM 2808 C C . PRO B 1 178 ? 21.797 -7.906 -3.234 1 64.06 178 PRO B C 1
ATOM 2810 O O . PRO B 1 178 ? 20.609 -8.062 -3.559 1 64.06 178 PRO B O 1
ATOM 2813 N N . LEU B 1 179 ? 22.422 -6.637 -3.002 1 61.34 179 LEU B N 1
ATOM 2814 C CA . LEU B 1 179 ? 21.703 -5.402 -3.312 1 61.34 179 LEU B CA 1
ATOM 2815 C C . LEU B 1 179 ? 21.828 -5.062 -4.793 1 61.34 179 LEU B C 1
ATOM 2817 O O . LEU B 1 179 ? 22.797 -5.434 -5.441 1 61.34 179 LEU B O 1
ATOM 2821 N N . PRO B 1 180 ? 20.719 -4.445 -5.254 1 51.53 180 PRO B N 1
ATOM 2822 C CA . PRO B 1 180 ? 20.859 -3.998 -6.641 1 51.53 180 PRO B CA 1
ATOM 2823 C C . PRO B 1 180 ? 22.078 -3.109 -6.848 1 51.53 180 PRO B C 1
ATOM 2825 O O . PRO B 1 180 ? 22.469 -2.365 -5.945 1 51.53 180 PRO B O 1
ATOM 2828 N N . LYS B 1 181 ? 23.062 -3.545 -7.824 1 49.38 181 LYS B N 1
ATOM 2829 C CA . LYS B 1 181 ? 24.219 -2.73 -8.172 1 49.38 181 LYS B CA 1
ATOM 2830 C C . LYS B 1 181 ? 23.797 -1.335 -8.625 1 49.38 181 LYS B C 1
ATOM 2832 O O . LYS B 1 181 ? 22.781 -1.178 -9.297 1 49.38 181 LYS B O 1
ATOM 2837 N N . ASP B 1 182 ? 24.359 -0.125 -7.922 1 42.69 182 ASP B N 1
ATOM 2838 C CA . ASP B 1 182 ? 24.172 1.244 -8.398 1 42.69 182 ASP B CA 1
ATOM 2839 C C . ASP B 1 182 ? 24.391 1.339 -9.898 1 42.69 182 ASP B C 1
ATOM 2841 O O . ASP B 1 182 ? 25.234 0.629 -10.453 1 42.69 182 ASP B O 1
#

pLDDT: mean 92.13, std 11.65, range [42.69, 98.88]

Organism: Crocodylus porosus (NCBI:txid8502)

Secondary structure (DSSP, 8-state):
--HHHHHHHHHHHHHHHH---HHHHHHHHHHHHHHTTSGGGHHHHHHTTHHHHHHHHTT-S-HHHHHHHHHHHHHHTTSHHHHHHHHHTT-HHHHHHGGG-S-HHHHHHHHHHHHHH--TTTHHHHT-HHHHHHHHHHTT-S-HHHHHHHHHHHHHTS-HHHHHHHHHHHTT---SSPPPP-/--HHHHHHHHHHHHHHHH---HHHHHHHHHHHHHHTTSGGGHHHHHHTTHHHHHHHHTT-S-HHHHHHHHHHHHHHTTSHHHHHHHHHTT-HHHHHHGGG-S-HHHHHHHHHHHHHH--TTTHHHHT-HHHHHHHHHHTT-S-HHHHHHHHHHHHHTS-HHHHHHHHHHHTT---SSPPPP-

Radius of gyration: 21.38 Å; Cα contacts (8 Å, |Δi|>4): 475; chains: 2; bounding box: 57×56×50 Å

Nearest PDB structures (foldseek):
  7dvq-assembly1_K  TM=9.022E-01  e=1.087E-14  Homo sapiens
  5xjg-assembly1_C  TM=7.492E-01  e=3.745E-04  Saccharomyces cerevisiae S288C
  6kbm-assembly1_A  TM=7.987E-01  e=8.633E-04  Saccharomyces cerevisiae
  6kbn-assembly1_A  TM=6.728E-01  e=7.868E-04  Saccharomyces cerevisiae
  8j07-assembly1_t  TM=8.573E-01  e=7.640E-03  Homo sapiens

InterPro domains:
  IPR000225 Armadillo [PF00514] (82-118)
  IPR000225 Armadillo [SM00185] (38-78)
  IPR000225 Armadillo [SM00185] (79-119)
  IPR011989 Armadillo-like helical [G3DSA:1.25.10.10] (2-174)
  IPR016024 Armadillo-type fold [SSF48371] (4-158)
  IPR042462 Armadillo repeat-containing protein 7 [PTHR46263] (3-181)

Sequence (364 aa):
MDLGRLEYLQALVTEFQVTESSEAKEQVLANLANFAYDPKNYEYLRQLQVLDLFLDALTEDKETLVEFAIGGLCNLCLDKTNKDYILEANGVQPIINCLSSSNEETVMSAVTTLMYLTTPQSRPQITALPVVECMLRFSLSANRRLSNLAVVFLEDYCAPVQVEEARSLSKHSAVGIPLPKDMDLGRLEYLQALVTEFQVTESSEAKEQVLANLANFAYDPKNYEYLRQLQVLDLFLDALTEDKETLVEFAIGGLCNLCLDKTNKDYILEANGVQPIINCLSSSNEETVMSAVTTLMYLTTPQSRPQITALPVVECMLRFSLSANRRLSNLAVVFLEDYCAPVQVEEARSLSKHSAVGIPLPKD